Protein AF-A0A4S2MZ90-F1 (afdb_monomer)

Structure (mmCIF, N/CA/C/O backbone):
data_AF-A0A4S2MZ90-F1
#
_entry.id   AF-A0A4S2MZ90-F1
#
loop_
_atom_site.group_PDB
_atom_site.id
_atom_site.type_symbol
_atom_site.label_atom_id
_atom_site.label_alt_id
_atom_site.label_comp_id
_atom_site.label_asym_id
_atom_site.label_entity_id
_atom_site.label_seq_id
_atom_site.pdbx_PDB_ins_code
_atom_site.Cartn_x
_atom_site.Cartn_y
_atom_site.Cartn_z
_atom_site.occupancy
_atom_site.B_iso_or_equiv
_atom_site.auth_seq_id
_atom_site.auth_comp_id
_atom_site.auth_asym_id
_atom_site.auth_atom_id
_atom_site.pdbx_PDB_model_num
ATOM 1 N N . MET A 1 1 ? 41.664 17.200 -33.726 1.00 43.88 1 MET A N 1
ATOM 2 C CA . MET A 1 1 ? 40.542 17.603 -34.593 1.00 43.88 1 MET A CA 1
ATOM 3 C C . MET A 1 1 ? 39.296 17.086 -33.917 1.00 43.88 1 MET A C 1
ATOM 5 O O . MET A 1 1 ? 39.063 15.888 -33.956 1.00 43.88 1 MET A O 1
ATOM 9 N N . THR A 1 2 ? 38.601 17.947 -33.185 1.00 50.47 2 THR A N 1
ATOM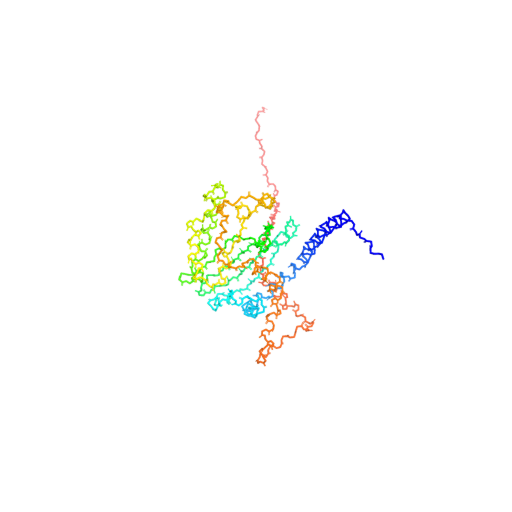 10 C CA . THR A 1 2 ? 37.302 17.614 -32.602 1.00 50.47 2 THR A CA 1
ATOM 11 C C . THR A 1 2 ? 36.323 17.650 -33.767 1.00 50.47 2 THR A C 1
ATOM 13 O O . THR A 1 2 ? 36.103 18.712 -34.340 1.00 50.47 2 THR A O 1
ATOM 16 N N . THR A 1 3 ? 35.865 16.491 -34.229 1.00 66.00 3 THR A N 1
ATOM 17 C CA . THR A 1 3 ? 34.759 16.421 -35.185 1.00 66.00 3 THR A CA 1
ATOM 18 C C . THR A 1 3 ? 33.521 16.912 -34.452 1.00 66.00 3 THR A C 1
ATOM 20 O O . THR A 1 3 ? 33.018 16.214 -33.574 1.00 66.00 3 THR A O 1
ATOM 23 N N . GLU A 1 4 ? 33.103 18.143 -34.738 1.00 78.94 4 GLU A N 1
ATOM 24 C CA . GLU A 1 4 ? 31.827 18.673 -34.267 1.00 78.94 4 GLU A CA 1
ATOM 25 C C . GLU A 1 4 ? 30.714 17.798 -34.850 1.00 78.94 4 GLU A C 1
ATOM 27 O O . GLU A 1 4 ? 30.603 17.659 -36.068 1.00 78.94 4 GLU A O 1
ATOM 32 N N . ILE A 1 5 ? 29.956 17.145 -33.970 1.00 81.31 5 ILE A N 1
ATOM 33 C CA . ILE A 1 5 ? 28.779 16.357 -34.339 1.00 81.31 5 ILE A CA 1
ATOM 34 C C . ILE A 1 5 ? 27.701 17.351 -34.771 1.00 81.31 5 ILE A C 1
ATOM 36 O O . ILE A 1 5 ? 27.463 18.344 -34.078 1.00 81.31 5 ILE A O 1
ATOM 40 N N . SER A 1 6 ? 27.065 17.114 -35.916 1.00 90.00 6 SER A N 1
ATOM 41 C CA . SER A 1 6 ? 26.013 18.008 -36.400 1.00 90.00 6 SER A CA 1
ATOM 42 C C . SER A 1 6 ? 24.755 17.932 -35.515 1.00 90.00 6 SER A C 1
ATOM 44 O O . SER A 1 6 ? 24.476 16.881 -34.931 1.00 90.00 6 SER A O 1
ATOM 46 N N . PRO A 1 7 ? 23.942 19.005 -35.435 1.00 90.56 7 PRO A N 1
ATOM 47 C CA . PRO A 1 7 ? 22.668 18.975 -34.711 1.00 90.56 7 PRO A CA 1
ATOM 48 C C . PRO A 1 7 ? 21.735 17.834 -35.151 1.00 90.56 7 PRO A C 1
ATOM 50 O O . PRO A 1 7 ? 21.056 17.236 -34.322 1.00 90.56 7 PRO A O 1
ATOM 53 N N . GLU A 1 8 ? 21.745 17.479 -36.439 1.00 90.69 8 GLU A N 1
ATOM 54 C CA . GLU A 1 8 ? 20.950 16.370 -36.983 1.00 90.69 8 GLU A CA 1
ATOM 55 C C . GLU A 1 8 ? 21.415 15.000 -36.458 1.00 90.69 8 GLU A C 1
ATOM 57 O O . GLU A 1 8 ? 20.597 14.140 -36.126 1.00 90.69 8 GLU A O 1
ATOM 62 N N . GLU A 1 9 ? 22.729 14.789 -36.338 1.00 90.25 9 GLU A N 1
ATOM 63 C CA . GLU A 1 9 ? 23.300 13.562 -35.768 1.00 90.25 9 GLU A CA 1
ATOM 64 C C . GLU A 1 9 ? 23.034 13.451 -34.259 1.00 90.25 9 GLU A C 1
ATOM 66 O O . GLU A 1 9 ? 22.790 12.350 -33.755 1.00 90.25 9 GLU A O 1
ATOM 71 N N . ILE A 1 10 ? 23.026 14.584 -33.548 1.00 92.75 10 ILE A N 1
ATOM 72 C CA . ILE A 1 10 ? 22.635 14.655 -32.134 1.00 92.75 10 ILE A CA 1
ATOM 73 C C . ILE A 1 10 ? 21.158 14.273 -31.976 1.00 92.75 10 ILE A C 1
ATOM 75 O O . ILE A 1 10 ? 20.850 13.378 -31.192 1.00 92.75 10 ILE A O 1
ATOM 79 N N . GLN A 1 11 ? 20.256 14.867 -32.766 1.00 93.38 11 GLN A N 1
ATOM 80 C CA . GLN A 1 11 ? 18.823 14.551 -32.713 1.00 93.38 11 GLN A CA 1
ATOM 81 C C . GLN A 1 11 ? 18.554 13.071 -33.002 1.00 93.38 11 GLN A C 1
ATOM 83 O O . GLN A 1 11 ? 17.785 12.418 -32.299 1.00 93.38 11 GLN A O 1
ATOM 88 N N . LYS A 1 12 ? 19.221 12.509 -34.015 1.00 94.06 12 LYS A N 1
ATOM 89 C CA . LYS A 1 12 ? 19.104 11.082 -34.330 1.00 94.06 12 LYS A CA 1
ATOM 90 C C . LYS A 1 12 ? 19.550 10.198 -33.163 1.00 94.06 12 LYS A C 1
ATOM 92 O O . LYS A 1 12 ? 18.943 9.156 -32.929 1.00 94.06 12 LYS A O 1
ATOM 97 N N . SER A 1 13 ? 20.601 10.604 -32.452 1.00 94.38 13 SER A N 1
ATOM 98 C CA . SER A 1 13 ? 21.088 9.881 -31.275 1.00 94.38 13 SER A CA 1
ATOM 99 C C . SER A 1 13 ? 20.081 9.946 -30.126 1.00 94.38 13 SER A C 1
ATOM 101 O O . SER A 1 13 ? 19.808 8.915 -29.527 1.00 94.38 13 SER A O 1
ATOM 103 N N . PHE A 1 14 ? 19.471 11.108 -29.868 1.00 94.94 14 PHE A N 1
ATOM 104 C CA . PHE A 1 14 ? 18.412 11.238 -28.861 1.00 94.94 14 PHE A CA 1
ATOM 105 C C . PHE A 1 14 ? 17.193 10.371 -29.169 1.00 94.94 14 PHE A C 1
ATOM 107 O O . PHE A 1 14 ? 16.707 9.689 -28.275 1.00 94.94 14 PHE A O 1
ATOM 114 N N . ASN A 1 15 ? 16.747 10.317 -30.426 1.00 93.69 15 ASN A N 1
ATOM 115 C CA . ASN A 1 15 ? 15.630 9.448 -30.806 1.00 93.69 15 ASN A CA 1
ATOM 116 C C . ASN A 1 15 ? 15.970 7.964 -30.584 1.00 93.69 15 ASN A C 1
ATOM 118 O O . ASN A 1 15 ? 15.156 7.220 -30.053 1.00 93.69 15 ASN A O 1
ATOM 122 N N . ALA A 1 16 ? 17.190 7.543 -30.937 1.00 95.56 16 ALA A N 1
ATOM 123 C CA . ALA A 1 16 ? 17.639 6.171 -30.700 1.00 95.56 16 ALA A CA 1
ATOM 124 C C . ALA A 1 16 ? 17.767 5.837 -29.204 1.00 95.56 16 ALA A C 1
ATOM 126 O O . ALA A 1 16 ? 17.500 4.705 -28.814 1.00 95.56 16 ALA A O 1
ATOM 127 N N . LEU A 1 17 ? 18.172 6.805 -28.374 1.00 96.56 17 LEU A N 1
ATOM 128 C CA . LEU A 1 17 ? 18.172 6.650 -26.919 1.00 96.56 17 LEU A CA 1
ATOM 129 C C . LEU A 1 17 ? 16.742 6.523 -26.386 1.00 96.56 17 LEU A C 1
ATOM 131 O O . LEU A 1 17 ? 16.483 5.602 -25.630 1.00 96.56 17 LEU A O 1
ATOM 135 N N . ALA A 1 18 ? 15.807 7.366 -26.831 1.00 93.62 18 ALA A N 1
ATOM 136 C CA . ALA A 1 18 ? 14.405 7.287 -26.417 1.00 93.62 18 ALA A CA 1
ATOM 137 C C . ALA A 1 18 ? 13.750 5.942 -26.783 1.00 93.62 18 ALA A C 1
ATOM 139 O O . ALA A 1 18 ? 12.974 5.402 -26.001 1.00 93.62 18 ALA A O 1
ATOM 140 N N . ASP A 1 19 ? 14.075 5.379 -27.950 1.00 95.19 19 ASP A N 1
ATOM 141 C CA . ASP A 1 19 ? 13.619 4.035 -28.324 1.00 95.19 19 ASP A CA 1
ATOM 142 C C . ASP A 1 19 ? 14.251 2.950 -27.435 1.00 95.19 19 ASP A C 1
ATOM 144 O O . ASP A 1 19 ? 13.567 2.017 -27.023 1.00 95.19 19 ASP A O 1
ATOM 148 N N . LEU A 1 20 ? 15.539 3.084 -27.097 1.00 97.00 20 LEU A N 1
ATOM 149 C CA . LEU A 1 20 ? 16.234 2.141 -26.220 1.00 97.00 20 LEU A CA 1
ATOM 150 C C . LEU A 1 20 ? 15.712 2.183 -24.772 1.00 97.00 20 LEU A C 1
ATOM 152 O O . LEU A 1 20 ? 15.628 1.134 -24.140 1.00 97.00 20 LEU A O 1
ATOM 156 N N . GLU A 1 21 ? 15.341 3.353 -24.247 1.00 95.31 21 GLU A N 1
ATOM 157 C CA . GLU A 1 21 ? 14.721 3.462 -22.916 1.00 95.31 21 GLU A CA 1
ATOM 158 C C . GLU A 1 21 ? 13.395 2.681 -22.854 1.00 95.31 21 GLU A C 1
ATOM 160 O O . GLU A 1 21 ? 13.170 1.933 -21.906 1.00 95.31 21 GLU A O 1
ATOM 165 N N . LYS A 1 22 ? 12.574 2.713 -23.915 1.00 94.44 22 LYS A N 1
ATOM 166 C CA . LYS A 1 22 ? 11.347 1.890 -23.999 1.00 94.44 22 LYS A CA 1
ATOM 167 C C . LYS A 1 22 ? 11.637 0.387 -23.984 1.00 94.44 22 LYS A C 1
ATOM 169 O O . LYS A 1 22 ? 10.863 -0.396 -23.421 1.00 94.44 22 LYS A O 1
ATOM 174 N N . ASP A 1 23 ? 12.739 -0.036 -24.607 1.00 96.62 23 ASP A N 1
ATOM 175 C CA . ASP A 1 23 ? 13.187 -1.431 -24.556 1.00 96.62 23 ASP A CA 1
ATOM 176 C C . ASP A 1 23 ? 13.612 -1.819 -23.126 1.00 96.62 23 ASP A C 1
ATOM 178 O O . ASP A 1 23 ? 13.286 -2.920 -22.670 1.00 96.62 23 ASP A O 1
ATOM 182 N N . PHE A 1 24 ? 14.294 -0.924 -22.396 1.00 97.00 24 PHE A N 1
ATOM 183 C CA . PHE A 1 24 ? 14.638 -1.134 -20.985 1.00 97.00 24 PHE A CA 1
ATOM 184 C C . PHE A 1 24 ? 13.395 -1.224 -20.096 1.00 97.00 24 PHE A C 1
ATOM 186 O O . PHE A 1 24 ? 13.270 -2.196 -19.351 1.00 97.00 24 PHE A O 1
ATOM 193 N N . GLU A 1 25 ? 12.444 -0.299 -20.224 1.00 93.38 25 GLU A N 1
ATOM 194 C CA . GLU A 1 25 ? 11.172 -0.328 -19.485 1.00 93.38 25 GLU A CA 1
ATOM 195 C C . GLU A 1 25 ? 10.409 -1.638 -19.731 1.00 93.38 25 GLU A C 1
ATOM 197 O O . GLU A 1 25 ? 9.924 -2.286 -18.799 1.00 93.38 25 GLU A O 1
ATOM 202 N N . THR A 1 26 ? 10.355 -2.084 -20.990 1.00 95.06 26 THR A N 1
ATOM 203 C CA . THR A 1 26 ? 9.736 -3.366 -21.351 1.00 95.06 26 THR A CA 1
ATOM 204 C C . THR A 1 26 ? 10.437 -4.531 -20.650 1.00 95.06 26 THR A C 1
ATOM 206 O O . THR A 1 26 ? 9.773 -5.391 -20.064 1.00 95.06 26 THR A O 1
ATOM 209 N N . ALA A 1 27 ? 11.773 -4.557 -20.666 1.00 97.56 27 ALA A N 1
ATOM 210 C CA . ALA A 1 27 ? 12.554 -5.602 -20.012 1.00 97.56 27 ALA A CA 1
ATOM 211 C C . ALA A 1 27 ? 12.364 -5.609 -18.483 1.00 97.56 27 ALA A C 1
ATOM 213 O O . ALA A 1 27 ? 12.249 -6.680 -17.884 1.00 97.56 27 ALA A O 1
ATOM 214 N N . GLU A 1 28 ? 12.286 -4.444 -17.839 1.00 96.00 28 GLU A N 1
ATOM 215 C CA . GLU A 1 28 ? 12.035 -4.327 -16.398 1.00 96.00 28 GLU A CA 1
ATOM 216 C C . GLU A 1 28 ? 10.651 -4.859 -16.008 1.00 96.00 28 GLU A C 1
ATOM 218 O O . GLU A 1 28 ? 10.527 -5.627 -15.045 1.00 96.00 28 GLU A O 1
ATOM 223 N N . LEU A 1 29 ? 9.614 -4.543 -16.793 1.00 95.19 29 LEU A N 1
ATOM 224 C CA . LEU A 1 29 ? 8.270 -5.087 -16.583 1.00 95.19 29 LEU A CA 1
ATOM 225 C C . LEU A 1 29 ? 8.236 -6.612 -16.748 1.00 95.19 29 LEU A C 1
ATOM 227 O O . LEU A 1 29 ? 7.559 -7.299 -15.976 1.00 95.19 29 LEU A O 1
ATOM 231 N N . GLU A 1 30 ? 8.972 -7.164 -17.717 1.00 96.88 30 GLU A N 1
ATOM 232 C CA . GLU A 1 30 ? 9.110 -8.614 -17.884 1.00 96.88 30 GLU A CA 1
ATOM 233 C C . GLU A 1 30 ? 9.824 -9.263 -16.693 1.00 96.88 30 GLU A C 1
ATOM 235 O O . GLU A 1 30 ? 9.351 -10.283 -16.184 1.00 96.88 30 GLU A O 1
ATOM 240 N N . ILE A 1 31 ? 10.906 -8.658 -16.192 1.00 97.69 31 ILE A N 1
ATOM 241 C CA . ILE A 1 31 ? 11.626 -9.134 -15.001 1.00 97.69 31 ILE A CA 1
ATOM 242 C C . ILE A 1 31 ? 10.700 -9.150 -13.783 1.00 97.69 31 ILE A C 1
ATOM 244 O O . ILE A 1 31 ? 10.638 -10.169 -13.087 1.00 97.69 31 ILE A O 1
ATOM 248 N N . LEU A 1 32 ? 9.952 -8.067 -13.546 1.00 96.50 32 LEU A N 1
ATOM 249 C CA . LEU A 1 32 ? 8.980 -7.976 -12.453 1.00 96.50 32 LEU A CA 1
ATOM 250 C C . LEU A 1 32 ? 7.909 -9.068 -12.566 1.00 96.50 32 LEU A C 1
ATOM 252 O O . LEU A 1 32 ? 7.542 -9.708 -11.577 1.00 96.50 32 LEU A O 1
ATOM 256 N N . ARG A 1 33 ? 7.415 -9.315 -13.782 1.00 97.88 33 ARG A N 1
ATOM 257 C CA . ARG A 1 33 ? 6.426 -10.361 -14.062 1.00 97.88 33 ARG A CA 1
ATOM 258 C C . ARG A 1 33 ? 6.956 -11.740 -13.688 1.00 97.88 33 ARG A C 1
ATOM 260 O O . ARG A 1 33 ? 6.298 -12.510 -12.982 1.00 97.88 33 ARG A O 1
ATOM 267 N N . ASP A 1 34 ? 8.156 -12.041 -14.160 1.00 98.06 34 ASP A N 1
ATOM 268 C CA . ASP A 1 34 ? 8.806 -13.330 -13.992 1.00 98.06 34 ASP A CA 1
ATOM 269 C C . ASP A 1 34 ? 9.168 -13.610 -12.533 1.00 98.06 34 ASP A C 1
ATOM 271 O O . ASP A 1 34 ? 8.928 -14.719 -12.040 1.00 98.06 34 ASP A O 1
ATOM 275 N N . SER A 1 35 ? 9.742 -12.621 -11.840 1.00 97.44 35 SER A N 1
ATOM 276 C CA . SER A 1 35 ? 10.099 -12.731 -10.424 1.00 97.44 35 SER A CA 1
ATOM 277 C C . SER A 1 35 ? 8.850 -12.966 -9.577 1.00 97.44 35 SER A C 1
ATOM 279 O O . SER A 1 35 ? 8.798 -13.939 -8.823 1.00 97.44 35 SER A O 1
ATOM 281 N N . THR A 1 36 ? 7.796 -12.178 -9.800 1.00 97.19 36 THR A N 1
ATOM 282 C CA . THR A 1 36 ? 6.521 -12.286 -9.085 1.00 97.19 36 THR A CA 1
ATOM 283 C C . THR A 1 36 ? 5.880 -13.661 -9.265 1.00 97.19 36 THR A C 1
ATOM 285 O O . THR A 1 36 ? 5.464 -14.287 -8.289 1.00 97.19 36 THR A O 1
ATOM 288 N N . ILE A 1 37 ? 5.816 -14.181 -10.498 1.00 97.75 37 ILE A N 1
ATOM 289 C CA . ILE A 1 37 ? 5.229 -15.505 -10.767 1.00 97.75 37 ILE A CA 1
ATOM 290 C C . ILE A 1 37 ? 6.016 -16.612 -10.053 1.00 97.75 37 ILE A C 1
ATOM 292 O O . ILE A 1 37 ? 5.412 -17.541 -9.510 1.00 97.75 37 ILE A O 1
ATOM 296 N N . LYS A 1 38 ? 7.351 -16.525 -10.042 1.00 98.00 38 LYS A N 1
ATOM 297 C CA . LYS A 1 38 ? 8.224 -17.504 -9.375 1.00 98.00 38 LYS A CA 1
ATOM 298 C C . LYS A 1 38 ? 8.118 -17.417 -7.848 1.00 98.00 38 LYS A C 1
ATOM 300 O O . LYS A 1 38 ? 8.147 -18.450 -7.181 1.00 98.00 38 LYS A O 1
ATOM 305 N N . GLN A 1 39 ? 7.968 -16.211 -7.301 1.00 97.62 39 GLN A N 1
ATOM 306 C CA . GLN A 1 39 ? 7.907 -15.964 -5.861 1.00 97.62 39 GLN A CA 1
ATOM 307 C C . GLN A 1 39 ? 6.523 -16.197 -5.248 1.00 97.62 39 GLN A C 1
ATOM 309 O O . GLN A 1 39 ? 6.450 -16.556 -4.077 1.00 97.62 39 GLN A O 1
ATOM 314 N N . ALA A 1 40 ? 5.430 -16.077 -6.007 1.00 96.88 40 ALA A N 1
ATOM 315 C CA . ALA A 1 40 ? 4.068 -16.270 -5.499 1.00 96.88 40 ALA A CA 1
ATOM 316 C C . ALA A 1 40 ? 3.875 -17.548 -4.639 1.00 96.88 40 ALA A C 1
ATOM 318 O O . ALA A 1 40 ? 3.456 -17.421 -3.488 1.00 96.88 40 ALA A O 1
ATOM 319 N N . PRO A 1 41 ? 4.245 -18.770 -5.088 1.00 97.00 41 PRO A N 1
ATOM 320 C CA . PRO A 1 41 ? 4.113 -19.974 -4.255 1.00 97.00 41 PRO A CA 1
ATOM 321 C C . PRO A 1 41 ? 5.084 -20.019 -3.058 1.00 97.00 41 PRO A C 1
ATOM 323 O O . PRO A 1 41 ? 4.910 -20.831 -2.145 1.00 97.00 41 PRO A O 1
ATOM 326 N N . LEU A 1 42 ? 6.143 -19.201 -3.055 1.00 97.56 42 LEU A N 1
ATOM 327 C CA . LEU A 1 42 ? 7.034 -19.036 -1.902 1.00 97.56 42 LEU A CA 1
ATOM 328 C C . LEU A 1 42 ? 6.379 -18.133 -0.859 1.00 97.56 42 LEU A C 1
ATOM 330 O O . LEU A 1 42 ? 6.332 -18.505 0.311 1.00 97.56 42 LEU A O 1
ATOM 334 N N . PHE A 1 43 ? 5.806 -17.007 -1.287 1.00 97.56 43 PHE A N 1
ATOM 335 C CA . PHE A 1 43 ? 5.081 -16.107 -0.399 1.00 97.56 43 PHE A CA 1
ATOM 336 C C . PHE A 1 43 ? 3.829 -16.754 0.189 1.00 97.56 43 PHE A C 1
ATOM 338 O O . PHE A 1 43 ? 3.606 -16.592 1.381 1.00 97.56 43 PHE A O 1
ATOM 345 N N . GLU A 1 44 ? 3.078 -17.563 -0.567 1.00 94.88 44 GLU A N 1
ATOM 346 C CA . GLU A 1 44 ? 1.948 -18.336 -0.021 1.00 94.88 44 GLU A CA 1
ATOM 347 C C . GLU A 1 44 ? 2.381 -19.244 1.142 1.00 94.88 44 GLU A C 1
ATOM 349 O O . GLU A 1 44 ? 1.763 -19.239 2.209 1.00 94.88 44 GLU A O 1
ATOM 354 N N . ARG A 1 45 ? 3.482 -19.990 0.968 1.00 96.12 45 ARG A N 1
ATOM 355 C CA . ARG A 1 45 ? 4.040 -20.846 2.028 1.00 96.12 45 ARG A CA 1
ATOM 356 C C . ARG A 1 45 ? 4.554 -20.030 3.207 1.00 96.12 45 ARG A C 1
ATOM 358 O O . ARG A 1 45 ? 4.246 -20.367 4.347 1.00 96.12 45 ARG A O 1
ATOM 365 N N . ARG A 1 46 ? 5.292 -18.947 2.944 1.00 96.81 46 ARG A N 1
ATOM 366 C CA . ARG A 1 46 ? 5.781 -18.036 3.986 1.00 96.81 46 ARG A CA 1
ATOM 367 C C . ARG A 1 46 ? 4.623 -17.481 4.805 1.00 96.81 46 ARG A C 1
ATOM 369 O O . ARG A 1 46 ? 4.709 -17.475 6.024 1.00 96.81 46 ARG A O 1
ATOM 376 N N . ASN A 1 47 ? 3.534 -17.070 4.158 1.00 95.00 47 ASN A N 1
ATOM 377 C CA . ASN A 1 47 ? 2.409 -16.459 4.851 1.00 95.00 47 ASN A CA 1
ATOM 378 C C . ASN A 1 47 ? 1.695 -17.434 5.789 1.00 95.00 47 ASN A C 1
ATOM 380 O O . ASN A 1 47 ? 1.252 -17.038 6.865 1.00 95.00 47 ASN A O 1
ATOM 384 N N . ALA A 1 48 ? 1.614 -18.714 5.418 1.00 93.31 48 ALA A N 1
ATOM 385 C CA . ALA A 1 48 ? 1.101 -19.753 6.307 1.00 93.31 48 ALA A CA 1
ATOM 386 C C . ALA A 1 48 ? 1.986 -19.941 7.556 1.00 93.31 48 ALA A C 1
ATOM 388 O O . ALA A 1 48 ? 1.455 -20.141 8.647 1.00 93.31 48 ALA A O 1
ATOM 389 N N . ILE A 1 49 ? 3.312 -19.828 7.409 1.00 96.12 49 ILE A N 1
ATOM 390 C CA . ILE A 1 49 ? 4.275 -19.922 8.518 1.00 96.12 49 ILE A CA 1
ATOM 391 C C . ILE A 1 49 ? 4.179 -18.687 9.422 1.00 96.12 49 ILE A C 1
ATOM 393 O O . ILE A 1 49 ? 3.962 -18.824 10.623 1.00 96.12 49 ILE A O 1
ATOM 397 N N . THR A 1 50 ? 4.281 -17.478 8.860 1.00 96.00 50 THR A N 1
ATOM 398 C CA . THR A 1 50 ? 4.284 -16.230 9.643 1.00 96.00 50 THR A CA 1
ATOM 399 C C . THR A 1 50 ? 2.959 -15.993 10.364 1.00 96.00 50 THR A C 1
ATOM 401 O O . THR A 1 50 ? 2.959 -15.517 11.493 1.00 96.00 50 THR A O 1
ATOM 404 N N . SER A 1 51 ? 1.829 -16.417 9.785 1.00 95.19 51 SER A N 1
ATOM 405 C CA . SER A 1 51 ? 0.509 -16.320 10.435 1.00 95.19 51 SER A CA 1
ATOM 406 C C . SER A 1 51 ? 0.349 -17.228 11.664 1.00 95.19 51 SER A C 1
ATOM 408 O O . SER A 1 51 ? -0.626 -17.081 12.406 1.00 95.19 51 SER A O 1
ATOM 410 N N . ALA A 1 52 ? 1.248 -18.197 11.865 1.00 94.38 52 ALA A N 1
ATOM 411 C CA . ALA A 1 52 ? 1.274 -19.051 13.051 1.00 94.38 52 ALA A CA 1
ATOM 412 C C . ALA A 1 52 ? 2.121 -18.463 14.193 1.00 94.38 52 ALA A C 1
ATOM 414 O O . ALA A 1 52 ? 2.028 -18.951 15.319 1.00 94.38 52 ALA A O 1
ATOM 415 N N . ILE A 1 53 ? 2.921 -17.428 13.915 1.00 93.50 53 ILE A N 1
ATOM 416 C CA . ILE A 1 53 ? 3.778 -16.752 14.889 1.00 93.50 53 ILE A CA 1
ATOM 417 C C . ILE A 1 53 ? 2.981 -15.587 15.501 1.00 93.50 53 ILE A C 1
ATOM 419 O O . ILE A 1 53 ? 2.624 -14.643 14.789 1.00 93.50 53 ILE A O 1
ATOM 423 N N . PRO A 1 54 ? 2.659 -15.622 16.809 1.00 92.00 54 PRO A N 1
ATOM 424 C CA . PRO A 1 54 ? 1.936 -14.534 17.457 1.00 92.00 54 PRO A CA 1
ATOM 425 C C . PRO A 1 54 ? 2.684 -13.209 17.325 1.00 92.00 54 PRO A C 1
ATOM 427 O O . PRO A 1 54 ? 3.894 -13.161 17.514 1.00 92.00 54 PRO A O 1
ATOM 430 N N . HIS A 1 55 ? 1.949 -12.135 17.032 1.00 93.31 55 HIS A N 1
ATOM 431 C CA . HIS A 1 55 ? 2.481 -10.771 16.931 1.00 93.31 55 HIS A CA 1
ATOM 432 C C . HIS A 1 55 ? 3.576 -10.557 15.872 1.00 93.31 55 HIS A C 1
ATOM 434 O O . HIS A 1 55 ? 4.172 -9.486 15.854 1.00 93.31 55 HIS A O 1
ATOM 440 N N . PHE A 1 56 ? 3.783 -11.508 14.949 1.00 96.44 56 PHE A N 1
ATOM 441 C CA . PHE A 1 56 ? 4.799 -11.405 13.896 1.00 96.44 56 PHE A CA 1
ATOM 442 C C . PHE A 1 56 ? 4.744 -10.066 13.159 1.00 96.44 56 PHE A C 1
ATOM 444 O O . PHE A 1 56 ? 5.722 -9.331 13.135 1.00 96.44 56 PHE A O 1
ATOM 451 N N . TRP A 1 57 ? 3.581 -9.715 12.605 1.00 96.81 57 TRP A N 1
ATOM 452 C CA . TRP A 1 57 ? 3.451 -8.476 11.843 1.00 96.81 57 TRP A CA 1
ATOM 453 C C . TRP A 1 57 ? 3.561 -7.230 12.714 1.00 96.81 57 TRP A C 1
ATOM 455 O O . TRP A 1 57 ? 4.122 -6.250 12.252 1.00 96.81 57 TRP A O 1
ATOM 465 N N . ALA A 1 58 ? 3.088 -7.263 13.961 1.00 94.19 58 ALA A N 1
ATOM 466 C CA . ALA A 1 58 ? 3.233 -6.126 14.867 1.00 94.19 58 ALA A CA 1
ATOM 467 C C . ALA A 1 58 ? 4.713 -5.797 15.103 1.00 94.19 58 ALA A C 1
ATOM 469 O O . ALA A 1 58 ? 5.115 -4.662 14.892 1.00 94.19 58 ALA A O 1
ATOM 470 N N . GLN A 1 59 ? 5.526 -6.817 15.393 1.00 93.38 59 GLN A N 1
ATOM 471 C CA . GLN A 1 59 ? 6.972 -6.657 15.546 1.00 93.38 59 GLN A CA 1
ATOM 472 C C . GLN A 1 59 ? 7.640 -6.155 14.259 1.00 93.38 59 GLN A C 1
ATOM 474 O O . GLN A 1 59 ? 8.514 -5.300 14.308 1.00 93.38 59 GLN A O 1
ATOM 479 N N . VAL A 1 60 ? 7.217 -6.674 13.101 1.00 94.88 60 VAL A N 1
ATOM 480 C CA . VAL A 1 60 ? 7.731 -6.232 11.796 1.00 94.88 60 VAL A CA 1
ATOM 481 C C . VAL A 1 60 ? 7.415 -4.762 11.536 1.00 94.88 60 VAL A C 1
ATOM 483 O O . VAL A 1 60 ? 8.279 -4.051 11.040 1.00 94.88 60 VAL A O 1
ATOM 486 N N . PHE A 1 61 ? 6.200 -4.309 11.849 1.00 93.62 61 PHE A N 1
ATOM 487 C CA . PHE A 1 61 ? 5.808 -2.908 11.691 1.00 93.62 61 PHE A CA 1
ATOM 488 C C . PHE A 1 61 ? 6.552 -1.985 12.661 1.00 93.62 61 PHE A C 1
ATOM 490 O O . PHE A 1 61 ? 6.945 -0.901 12.241 1.00 93.62 61 PHE A O 1
ATOM 497 N N . ASP A 1 62 ? 6.771 -2.414 13.906 1.00 90.12 62 ASP A N 1
ATOM 498 C CA . ASP A 1 62 ? 7.523 -1.634 14.894 1.00 90.12 62 ASP A CA 1
ATOM 499 C C . ASP A 1 62 ? 8.990 -1.462 14.458 1.00 90.12 62 ASP A C 1
ATOM 501 O O . ASP A 1 62 ? 9.473 -0.337 14.375 1.00 90.12 62 ASP A O 1
ATOM 505 N N . GLU A 1 63 ? 9.668 -2.555 14.085 1.00 90.38 63 GLU A N 1
ATOM 506 C CA . GLU A 1 63 ? 11.073 -2.522 13.654 1.00 90.38 63 GLU A CA 1
ATOM 507 C C . GLU A 1 63 ? 11.243 -1.765 12.331 1.00 90.38 63 GLU A C 1
ATOM 509 O O . GLU A 1 63 ? 12.036 -0.835 12.208 1.00 90.38 63 GLU A O 1
ATOM 514 N N . ALA A 1 64 ? 10.467 -2.130 11.308 1.00 88.38 64 ALA A N 1
ATOM 515 C CA . ALA A 1 64 ? 10.572 -1.490 10.003 1.00 88.38 64 ALA A CA 1
ATOM 516 C C . ALA A 1 64 ? 10.109 -0.030 10.018 1.00 88.38 64 ALA A C 1
ATOM 518 O O . ALA A 1 64 ? 10.485 0.720 9.118 1.00 88.38 64 ALA A O 1
ATOM 519 N N . GLY A 1 65 ? 9.317 0.363 11.023 1.00 83.12 65 GLY A N 1
ATOM 520 C CA . GLY A 1 65 ? 8.901 1.735 11.280 1.00 83.12 65 GLY A CA 1
ATOM 521 C C . GLY A 1 65 ? 10.071 2.701 11.182 1.00 83.12 65 GLY A C 1
ATOM 522 O O . GLY A 1 65 ? 10.012 3.631 10.385 1.00 83.12 65 GLY A O 1
ATOM 523 N N . GLU A 1 66 ? 11.149 2.414 11.914 1.00 79.88 66 GLU A N 1
ATOM 524 C CA . GLU A 1 66 ? 12.351 3.252 11.985 1.00 79.88 66 GLU A CA 1
ATOM 525 C C . GLU A 1 66 ? 13.184 3.222 10.694 1.00 79.88 66 GLU A C 1
ATOM 527 O O . GLU A 1 66 ? 13.732 4.244 10.277 1.00 79.88 66 GLU A O 1
ATOM 532 N N . HIS A 1 67 ? 13.273 2.061 10.035 1.00 81.69 67 HIS A N 1
ATOM 533 C CA . HIS A 1 67 ? 14.134 1.878 8.857 1.00 81.69 67 HIS A CA 1
ATOM 534 C C . HIS A 1 67 ? 13.502 2.362 7.550 1.00 81.69 67 HIS A C 1
ATOM 536 O O . HIS A 1 67 ? 14.222 2.761 6.636 1.00 81.69 67 HIS A O 1
ATOM 542 N N . LEU A 1 68 ? 12.173 2.309 7.440 1.00 86.06 68 LEU A N 1
ATOM 543 C CA . LEU A 1 68 ? 11.435 2.579 6.201 1.00 86.06 68 LEU A CA 1
ATOM 544 C C . LEU A 1 68 ? 10.740 3.942 6.186 1.00 86.06 68 LEU A C 1
ATOM 546 O O . LEU A 1 68 ? 9.899 4.187 5.327 1.00 86.06 68 LEU A O 1
ATOM 550 N N . SER A 1 69 ? 11.071 4.835 7.125 1.00 80.38 69 SER A N 1
ATOM 551 C CA . SER A 1 69 ? 10.410 6.143 7.245 1.00 80.38 69 SER A CA 1
ATOM 552 C C . SER A 1 69 ? 8.886 6.039 7.452 1.00 80.38 69 SER A C 1
ATOM 554 O O . SER A 1 69 ? 8.139 6.969 7.157 1.00 80.38 69 SER A O 1
ATOM 556 N N . LEU A 1 70 ? 8.412 4.901 7.979 1.00 82.69 70 LEU A N 1
ATOM 557 C CA . LEU A 1 70 ? 7.003 4.667 8.307 1.00 82.69 70 LEU A CA 1
ATOM 558 C C . LEU A 1 70 ? 6.652 5.195 9.707 1.00 82.69 70 LEU A C 1
ATOM 560 O O . LEU A 1 70 ? 5.471 5.253 10.050 1.00 82.69 70 LEU A O 1
ATOM 564 N N . GLN A 1 71 ? 7.640 5.615 10.509 1.00 78.38 71 GLN A N 1
ATOM 565 C CA . GLN A 1 71 ? 7.412 6.131 11.864 1.00 78.38 71 GLN A CA 1
ATOM 566 C C . GLN A 1 71 ? 6.543 7.396 11.908 1.00 78.38 71 GLN A C 1
ATOM 568 O O . GLN A 1 71 ? 5.871 7.638 12.906 1.00 78.38 71 GLN A O 1
ATOM 573 N N . ASP A 1 72 ? 6.530 8.185 10.829 1.00 83.56 72 ASP A N 1
ATOM 574 C CA . ASP A 1 72 ? 5.686 9.383 10.726 1.00 83.56 72 ASP A CA 1
ATOM 575 C C . ASP A 1 72 ? 4.241 9.043 10.313 1.00 83.56 72 ASP A C 1
ATOM 577 O O . ASP A 1 72 ? 3.365 9.902 10.348 1.00 83.56 72 ASP A O 1
ATOM 581 N N . GLN A 1 73 ? 3.991 7.787 9.926 1.00 87.19 73 GLN A N 1
ATOM 582 C CA . GLN A 1 73 ? 2.717 7.296 9.397 1.00 87.19 73 GLN A CA 1
ATOM 583 C C . GLN A 1 73 ? 1.994 6.335 10.352 1.00 87.19 73 GLN A C 1
ATOM 585 O O . GLN A 1 73 ? 0.777 6.162 10.257 1.00 87.19 73 GLN A O 1
ATOM 590 N N . ILE A 1 74 ? 2.733 5.688 11.259 1.00 89.75 74 ILE A N 1
ATOM 591 C CA . ILE A 1 74 ? 2.212 4.738 12.247 1.00 89.75 74 ILE A CA 1
ATOM 592 C C . ILE A 1 74 ? 2.347 5.354 13.633 1.00 89.75 74 ILE A C 1
ATOM 594 O O . ILE A 1 74 ? 3.451 5.550 14.137 1.00 89.75 74 ILE A O 1
ATOM 598 N N . HIS A 1 75 ? 1.215 5.627 14.279 1.00 88.81 75 HIS A N 1
ATOM 599 C CA . HIS A 1 75 ? 1.202 6.273 15.585 1.00 88.81 75 HIS A CA 1
ATOM 600 C C . HIS A 1 75 ? 0.954 5.273 16.726 1.00 88.81 75 HIS A C 1
ATOM 602 O O . HIS A 1 75 ? 0.329 4.232 16.523 1.00 88.81 75 HIS A O 1
ATOM 608 N N . PRO A 1 76 ? 1.349 5.596 17.975 1.00 90.38 76 PRO A N 1
ATOM 609 C CA . PRO A 1 76 ? 1.143 4.706 19.125 1.00 90.38 76 PRO A CA 1
ATOM 610 C C . PRO A 1 76 ? -0.320 4.298 19.378 1.00 90.38 76 PRO A C 1
ATOM 612 O O . PRO A 1 76 ? -0.590 3.271 20.001 1.00 90.38 76 PRO A O 1
ATOM 615 N N . GLU A 1 77 ? -1.285 5.100 18.916 1.00 91.75 77 GLU A N 1
ATOM 616 C CA . GLU A 1 77 ? -2.715 4.779 19.014 1.00 91.75 77 GLU A CA 1
ATOM 617 C C . GLU A 1 77 ? -3.137 3.635 18.076 1.00 91.75 77 GLU A C 1
ATOM 619 O O . GLU A 1 77 ? -4.131 2.956 18.350 1.00 91.75 77 GLU A O 1
ATOM 624 N N . ASP A 1 78 ? -2.361 3.364 17.021 1.00 94.31 78 ASP A N 1
ATOM 625 C CA . ASP A 1 78 ? -2.596 2.271 16.078 1.00 94.31 78 ASP A CA 1
ATOM 626 C C . ASP A 1 78 ? -2.161 0.914 16.648 1.00 94.31 78 ASP A C 1
ATOM 628 O O . ASP A 1 78 ? -2.756 -0.121 16.321 1.00 94.31 78 ASP A O 1
ATOM 632 N N . SER A 1 79 ? -1.164 0.896 17.544 1.00 93.19 79 SER A N 1
ATOM 633 C CA . SER A 1 79 ? -0.523 -0.327 18.049 1.00 93.19 79 SER A CA 1
ATOM 634 C C . SER A 1 79 ? -1.506 -1.368 18.603 1.00 93.19 79 SER A C 1
ATOM 636 O O . SER A 1 79 ? -1.379 -2.543 18.252 1.00 93.19 79 SER A O 1
ATOM 638 N N . PRO A 1 80 ? -2.542 -1.026 19.403 1.00 93.75 80 PRO A N 1
ATOM 639 C CA . PRO A 1 80 ? -3.497 -2.023 19.887 1.00 93.75 80 PRO A CA 1
ATOM 640 C C . PRO A 1 80 ? -4.248 -2.740 18.759 1.00 93.75 80 PRO A C 1
ATOM 642 O O . PRO A 1 80 ? -4.559 -3.927 18.880 1.00 93.75 80 PRO A O 1
ATOM 645 N N . ALA A 1 81 ? -4.533 -2.043 17.661 1.00 95.56 81 ALA A N 1
ATOM 646 C CA . ALA A 1 81 ? -5.187 -2.614 16.497 1.00 95.56 81 ALA A CA 1
ATOM 647 C C . ALA A 1 81 ? -4.205 -3.383 15.596 1.00 95.56 81 ALA A C 1
ATOM 649 O O . ALA A 1 81 ? -4.509 -4.511 15.203 1.00 95.56 81 ALA A O 1
ATOM 650 N N . ILE A 1 82 ? -3.015 -2.828 15.339 1.00 95.81 82 ILE A N 1
ATOM 651 C CA . ILE A 1 82 ? -1.937 -3.487 14.579 1.00 95.81 82 ILE A CA 1
ATOM 652 C C . ILE A 1 82 ? -1.476 -4.774 15.277 1.00 95.81 82 ILE A C 1
ATOM 654 O O . ILE A 1 82 ? -1.243 -5.780 14.612 1.00 95.81 82 ILE A O 1
ATOM 658 N N . SER A 1 83 ? -1.475 -4.819 16.615 1.00 95.81 83 SER A N 1
ATOM 659 C CA . SER A 1 83 ? -1.139 -6.022 17.397 1.00 95.81 83 SER A CA 1
ATOM 660 C C . SER A 1 83 ? -2.026 -7.239 17.095 1.00 95.81 83 SER A C 1
ATOM 662 O O . SER A 1 83 ? -1.659 -8.369 17.432 1.00 95.81 83 SER A O 1
ATOM 664 N N . LYS A 1 84 ? -3.199 -7.011 16.482 1.00 97.56 84 LYS A N 1
ATOM 665 C CA . LYS A 1 84 ? -4.154 -8.037 16.043 1.00 97.56 84 LYS A CA 1
ATOM 666 C C . LYS A 1 84 ? -4.072 -8.349 14.549 1.00 97.56 84 LYS A C 1
ATOM 668 O O . LYS A 1 84 ? -4.906 -9.106 14.051 1.00 97.56 84 LYS A O 1
ATOM 673 N N . LEU A 1 85 ? -3.088 -7.810 13.829 1.00 97.94 85 LEU A N 1
ATOM 674 C CA . LEU A 1 85 ? -2.806 -8.181 12.448 1.00 97.94 85 LEU A CA 1
ATOM 675 C C . LEU A 1 85 ? -2.201 -9.588 12.406 1.00 97.94 85 LEU A C 1
ATOM 677 O O . LEU A 1 85 ? -1.033 -9.805 12.724 1.00 97.94 85 LEU A O 1
ATOM 681 N N . LYS A 1 86 ? -3.018 -10.557 12.002 1.00 97.50 86 LYS A N 1
ATOM 682 C CA . LYS A 1 86 ? -2.622 -11.962 11.890 1.00 97.50 86 LYS A CA 1
ATOM 683 C C . LYS A 1 86 ? -1.804 -12.228 10.637 1.00 97.50 86 LYS A C 1
ATOM 685 O O . LYS A 1 86 ? -0.874 -13.025 10.655 1.00 97.50 86 LYS A O 1
ATOM 690 N N . SER A 1 87 ? -2.197 -11.609 9.530 1.00 98.00 87 SER A N 1
ATOM 691 C CA . SER A 1 87 ? -1.598 -11.856 8.225 1.00 98.00 87 SER A CA 1
ATOM 692 C C . SER A 1 87 ? -1.675 -10.607 7.363 1.00 98.00 87 SER A C 1
ATOM 694 O O . SER A 1 87 ? -2.737 -9.992 7.266 1.00 98.00 87 SER A O 1
ATOM 696 N N . LEU A 1 88 ? -0.563 -10.275 6.718 1.00 98.31 88 LEU A N 1
ATOM 697 C CA . LEU A 1 88 ? -0.492 -9.375 5.578 1.00 98.31 88 LEU A CA 1
ATOM 698 C C . LEU A 1 88 ? -0.077 -10.213 4.371 1.00 98.31 88 LEU A C 1
ATOM 700 O O . LEU A 1 88 ? 0.876 -10.978 4.451 1.00 98.31 88 LEU A O 1
ATOM 704 N N . ASN A 1 89 ? -0.795 -10.098 3.260 1.00 98.31 89 ASN A N 1
ATOM 705 C CA . ASN A 1 89 ? -0.398 -10.669 1.979 1.00 98.31 89 ASN A CA 1
ATOM 706 C C . ASN A 1 89 ? -0.346 -9.570 0.924 1.00 98.31 89 ASN A C 1
ATOM 708 O O . ASN A 1 89 ? -1.299 -8.799 0.827 1.00 98.31 89 ASN A O 1
ATOM 712 N N . VAL A 1 90 ? 0.704 -9.549 0.108 1.00 98.38 90 VAL A N 1
ATOM 713 C CA . VAL A 1 90 ? 0.807 -8.648 -1.043 1.00 98.38 90 VAL A CA 1
ATOM 714 C C . VAL A 1 90 ? 0.903 -9.482 -2.308 1.00 98.38 90 VAL A C 1
ATOM 716 O O . VAL A 1 90 ? 1.695 -10.421 -2.397 1.00 98.38 90 VAL A O 1
ATOM 719 N N . THR A 1 91 ? 0.059 -9.167 -3.284 1.00 98.12 91 THR A N 1
ATOM 720 C CA . THR A 1 91 ? 0.046 -9.834 -4.587 1.00 98.12 91 THR A CA 1
ATOM 721 C C . THR A 1 91 ? -0.041 -8.817 -5.709 1.00 98.12 91 THR A C 1
ATOM 723 O O . THR A 1 91 ? -0.441 -7.677 -5.493 1.00 98.12 91 THR A O 1
ATOM 726 N N . ARG A 1 92 ? 0.307 -9.249 -6.921 1.00 98.00 92 ARG A N 1
ATOM 727 C CA . ARG A 1 92 ? 0.145 -8.463 -8.145 1.00 98.00 92 ARG A CA 1
ATOM 728 C C . ARG A 1 92 ? -0.940 -9.123 -8.995 1.00 98.00 92 ARG A C 1
ATOM 730 O O . ARG A 1 92 ? -0.640 -10.062 -9.741 1.00 98.00 92 ARG A O 1
ATOM 737 N N . PRO A 1 93 ? -2.222 -8.739 -8.833 1.00 96.19 93 PRO A N 1
ATOM 738 C CA . PRO A 1 93 ? -3.354 -9.517 -9.345 1.00 96.19 93 PRO A CA 1
ATOM 739 C C . PRO A 1 93 ? -3.347 -9.639 -10.875 1.00 96.19 93 PRO A C 1
ATOM 741 O O . PRO A 1 93 ? -3.760 -10.665 -11.419 1.00 96.19 93 PRO A O 1
ATOM 744 N N . ASN A 1 94 ? -2.814 -8.629 -11.565 1.00 95.94 94 ASN A N 1
ATOM 745 C CA . ASN A 1 94 ? -2.772 -8.557 -13.022 1.00 95.94 94 ASN A CA 1
ATOM 746 C C . ASN A 1 94 ? -1.439 -9.012 -13.633 1.00 95.94 94 ASN A C 1
ATOM 748 O O . ASN A 1 94 ? -1.273 -8.956 -14.851 1.00 95.94 94 ASN A O 1
ATOM 752 N N . VAL A 1 95 ? -0.537 -9.610 -12.844 1.00 96.12 95 VAL A N 1
ATOM 753 C CA . VAL A 1 95 ? 0.792 -10.048 -13.304 1.00 96.12 95 VAL A CA 1
ATOM 754 C C . VAL A 1 95 ? 0.773 -11.001 -14.505 1.00 96.12 95 VAL A C 1
ATOM 756 O O . VAL A 1 95 ? 1.766 -11.117 -15.199 1.00 96.12 95 VAL A O 1
ATOM 759 N N . LYS A 1 96 ? -0.319 -11.721 -14.798 1.00 93.56 96 LYS A N 1
ATOM 760 C CA . LYS A 1 96 ? -0.363 -12.657 -15.945 1.00 93.56 96 LYS A CA 1
ATOM 761 C C . LYS A 1 96 ? -0.934 -12.067 -17.224 1.00 93.56 96 LYS A C 1
ATOM 763 O O . LYS A 1 96 ? -0.548 -12.522 -18.301 1.00 93.56 96 LYS A O 1
ATOM 768 N N . SER A 1 97 ? -1.818 -11.078 -17.137 1.00 90.56 97 SER A N 1
ATOM 769 C CA . SER A 1 97 ? -2.589 -10.592 -18.294 1.00 90.56 97 SER A CA 1
ATOM 770 C C . SER A 1 97 ? -2.830 -9.082 -18.333 1.00 90.56 97 SER A C 1
ATOM 772 O O . SER A 1 97 ? -3.454 -8.620 -19.278 1.00 90.56 97 SER A O 1
ATOM 774 N N . GLY A 1 98 ? -2.341 -8.327 -17.352 1.00 93.88 98 GLY A N 1
ATOM 775 C CA . GLY A 1 98 ? -2.383 -6.865 -17.318 1.00 93.88 98 GLY A CA 1
ATOM 776 C C . GLY A 1 98 ? -1.056 -6.289 -16.824 1.00 93.88 98 GLY A C 1
ATOM 777 O O . GLY A 1 98 ? -0.001 -6.909 -17.040 1.00 93.88 98 GLY A O 1
ATOM 778 N N . ASP A 1 99 ? -1.128 -5.121 -16.183 1.00 94.88 99 ASP A N 1
ATOM 779 C CA . ASP A 1 99 ? 0.039 -4.413 -15.661 1.00 94.88 99 ASP A CA 1
ATOM 780 C C . ASP A 1 99 ? 0.593 -5.140 -14.420 1.00 94.88 99 ASP A C 1
ATOM 782 O O . ASP A 1 99 ? -0.148 -5.391 -13.462 1.00 94.88 99 ASP A O 1
ATOM 786 N N . PRO A 1 100 ? 1.874 -5.557 -14.420 1.00 95.88 100 PRO A N 1
ATOM 787 C CA . PRO A 1 100 ? 2.465 -6.219 -13.266 1.00 95.88 100 PRO A CA 1
ATOM 788 C C . PRO A 1 100 ? 2.671 -5.266 -12.083 1.00 95.88 100 PRO A C 1
ATOM 790 O O . PRO A 1 100 ? 2.904 -5.764 -10.985 1.00 95.88 100 PRO A O 1
ATOM 793 N N . ARG A 1 101 ? 2.578 -3.941 -12.269 1.00 96.06 101 ARG A N 1
ATOM 794 C CA . ARG A 1 101 ? 2.746 -2.934 -11.212 1.00 96.06 101 ARG A CA 1
ATOM 795 C C . ARG A 1 101 ? 1.526 -2.796 -10.307 1.00 96.06 101 ARG A C 1
ATOM 797 O O . ARG A 1 101 ? 1.697 -2.328 -9.187 1.00 96.06 101 ARG A O 1
ATOM 804 N N . ASP A 1 102 ? 0.361 -3.288 -10.728 1.00 97.94 102 ASP A N 1
ATOM 805 C CA . ASP A 1 102 ? -0.833 -3.357 -9.883 1.00 97.94 102 ASP A CA 1
ATOM 806 C C . ASP A 1 102 ? -0.560 -4.164 -8.611 1.00 97.94 102 ASP A C 1
ATOM 808 O O . ASP A 1 102 ? 0.013 -5.256 -8.665 1.00 97.94 102 ASP A O 1
ATOM 812 N N . LEU A 1 103 ? -1.026 -3.657 -7.473 1.00 98.50 103 LEU A N 1
ATOM 813 C CA . LEU A 1 103 ? -0.839 -4.256 -6.155 1.00 98.50 103 LEU A CA 1
ATOM 814 C C . LEU A 1 103 ? -2.187 -4.571 -5.509 1.00 98.50 103 LEU A C 1
ATOM 816 O O . LEU A 1 103 ? -3.161 -3.832 -5.629 1.00 98.50 103 LEU A O 1
ATOM 820 N N . GLU A 1 104 ? -2.237 -5.665 -4.761 1.00 98.69 104 GLU A N 1
ATOM 821 C CA . GLU A 1 104 ? -3.349 -6.010 -3.884 1.00 98.69 104 GLU A CA 1
ATOM 822 C C . GLU A 1 104 ? -2.803 -6.435 -2.524 1.00 98.69 104 GLU A C 1
ATOM 824 O O . GLU A 1 104 ? -2.085 -7.432 -2.408 1.00 98.69 104 GLU A O 1
ATOM 829 N N . PHE A 1 105 ? -3.189 -5.684 -1.498 1.00 98.81 105 PHE A N 1
ATOM 830 C CA . PHE A 1 105 ? -2.872 -5.943 -0.105 1.00 98.81 105 PHE A CA 1
ATOM 831 C C . PHE A 1 105 ? -4.072 -6.589 0.569 1.00 98.81 105 PHE A C 1
ATOM 833 O O . PHE A 1 105 ? -5.184 -6.071 0.497 1.00 98.81 105 PHE A O 1
ATOM 840 N N . THR A 1 106 ? -3.849 -7.700 1.261 1.00 98.81 106 THR A N 1
ATOM 841 C CA . THR A 1 106 ? -4.855 -8.360 2.095 1.00 98.81 106 THR A CA 1
ATOM 842 C C . THR A 1 106 ? -4.376 -8.379 3.536 1.00 98.81 106 THR A C 1
ATOM 844 O O . THR A 1 106 ? -3.448 -9.114 3.870 1.00 98.81 106 THR A O 1
ATOM 847 N N . PHE A 1 107 ? -5.034 -7.601 4.390 1.00 98.69 107 PHE A N 1
ATOM 848 C CA . PHE A 1 107 ? -4.805 -7.576 5.830 1.00 98.69 107 PHE A CA 1
ATOM 849 C C . PHE A 1 107 ? -5.884 -8.397 6.527 1.00 98.69 107 PHE A C 1
ATOM 851 O O . PHE A 1 107 ? -7.076 -8.163 6.329 1.00 98.69 107 PHE A O 1
ATOM 858 N N . VAL A 1 108 ? -5.484 -9.349 7.364 1.00 98.50 108 VAL A N 1
ATOM 859 C CA . VAL A 1 108 ? -6.395 -10.155 8.182 1.00 98.50 108 VAL A CA 1
ATOM 860 C C . VAL A 1 108 ? -6.210 -9.768 9.640 1.00 98.50 108 VAL A C 1
ATOM 862 O O . VAL A 1 108 ? -5.214 -10.136 10.261 1.00 98.50 108 VAL A O 1
ATOM 865 N N . PHE A 1 109 ? -7.188 -9.052 10.187 1.00 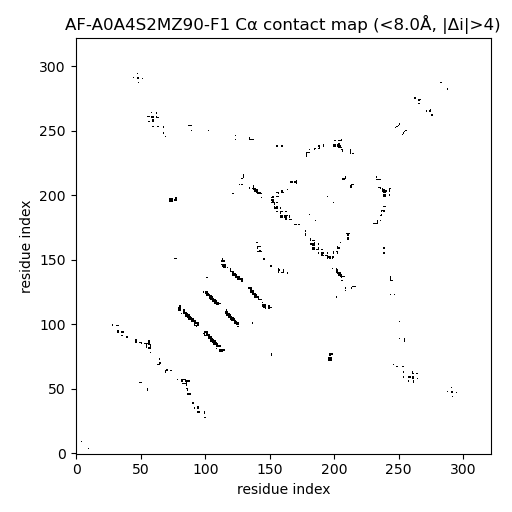98.31 109 PHE A N 1
ATOM 866 C CA . PHE A 1 109 ? -7.223 -8.662 11.589 1.00 98.31 109 PHE A CA 1
ATOM 867 C C . PHE A 1 109 ? -8.089 -9.626 12.399 1.00 98.31 109 PHE A C 1
ATOM 869 O O . PHE A 1 109 ? -9.213 -9.966 12.018 1.00 98.31 109 PHE A O 1
ATOM 876 N N . GLU A 1 110 ? -7.571 -10.041 13.549 1.00 97.88 110 GLU A N 1
ATOM 877 C CA . GLU A 1 110 ? -8.364 -10.665 14.603 1.00 97.88 110 GLU A CA 1
ATOM 878 C C . GLU A 1 110 ? -9.123 -9.601 15.409 1.00 97.88 110 GLU A C 1
ATOM 880 O O . GLU A 1 110 ? -8.933 -8.397 15.239 1.00 97.88 110 GLU A O 1
ATOM 885 N N . GLU A 1 111 ? -10.026 -10.040 16.284 1.00 97.56 111 GLU A N 1
ATOM 886 C CA . GLU A 1 111 ? -10.787 -9.113 17.117 1.00 97.56 111 GLU A CA 1
ATOM 887 C C . GLU A 1 111 ? -9.878 -8.352 18.101 1.00 97.56 111 GLU A C 1
ATOM 889 O O . GLU A 1 111 ? -9.027 -8.935 18.781 1.00 97.56 111 GLU A O 1
ATOM 894 N N . SER A 1 112 ? -10.103 -7.040 18.204 1.00 95.31 112 SER A N 1
ATOM 895 C CA . SER A 1 112 ? -9.438 -6.127 19.136 1.00 95.31 112 SER A CA 1
ATOM 896 C C . SER A 1 112 ? -10.462 -5.289 19.909 1.00 95.31 112 SER A C 1
ATOM 898 O O . SER A 1 112 ? -11.666 -5.339 19.642 1.00 95.31 112 SER A O 1
ATOM 900 N N . ASP A 1 113 ? -10.008 -4.469 20.854 1.00 95.94 113 ASP A N 1
ATOM 901 C CA . ASP A 1 113 ? -10.876 -3.494 21.532 1.00 95.94 113 ASP A CA 1
ATOM 902 C C . ASP A 1 113 ? -11.364 -2.375 20.597 1.00 95.94 113 ASP A C 1
ATOM 904 O O . ASP A 1 113 ? -12.370 -1.723 20.887 1.00 95.94 113 ASP A O 1
ATOM 908 N N . TYR A 1 114 ? -10.688 -2.181 19.461 1.00 95.88 114 TYR A N 1
ATOM 909 C CA . TYR A 1 114 ? -10.987 -1.143 18.477 1.00 95.88 114 TYR A CA 1
ATOM 910 C C . TYR A 1 114 ? -11.819 -1.656 17.307 1.00 95.88 114 TYR A C 1
ATOM 912 O O . TYR A 1 114 ? -12.688 -0.943 16.817 1.00 95.88 114 TYR A O 1
ATOM 920 N N . MET A 1 115 ? -11.597 -2.896 16.872 1.00 97.12 115 MET A N 1
ATOM 921 C CA . MET A 1 115 ? -12.176 -3.443 15.647 1.00 97.12 115 MET A CA 1
ATOM 922 C C . MET A 1 115 ? -12.704 -4.870 15.854 1.00 97.12 115 MET A C 1
ATOM 924 O O . MET A 1 115 ? -12.115 -5.644 16.613 1.00 97.12 115 MET A O 1
ATOM 928 N N . PRO A 1 116 ? -13.812 -5.265 15.197 1.00 97.88 116 PRO A N 1
ATOM 929 C CA . PRO A 1 116 ? -14.138 -6.677 15.043 1.00 97.88 116 PRO A CA 1
ATOM 930 C C . PRO A 1 116 ? -13.092 -7.367 14.152 1.00 97.88 116 PRO A C 1
ATOM 932 O O . PRO A 1 116 ? -12.387 -6.709 13.387 1.00 97.88 116 PRO A O 1
ATOM 935 N N . ALA A 1 117 ? -13.034 -8.701 14.206 1.00 98.31 117 ALA A N 1
ATOM 936 C CA . ALA A 1 117 ? -12.246 -9.463 13.242 1.00 98.31 117 ALA A CA 1
ATOM 937 C C . ALA A 1 117 ? -12.724 -9.151 11.814 1.00 98.31 117 ALA A C 1
ATOM 939 O O . ALA A 1 117 ? -13.924 -9.222 11.525 1.00 98.31 117 ALA A O 1
ATOM 940 N N . GLN A 1 118 ? -11.796 -8.797 10.929 1.00 98.38 118 GLN A N 1
ATOM 941 C CA . GLN A 1 118 ? -12.113 -8.406 9.559 1.00 98.38 118 GLN A CA 1
ATOM 942 C C . GLN A 1 118 ? -10.938 -8.635 8.614 1.00 98.38 118 GLN A C 1
ATOM 944 O O . GLN A 1 118 ? -9.782 -8.715 9.024 1.00 98.38 118 GLN A O 1
ATOM 949 N N . THR A 1 119 ? -11.256 -8.722 7.326 1.00 98.62 119 THR A N 1
ATOM 950 C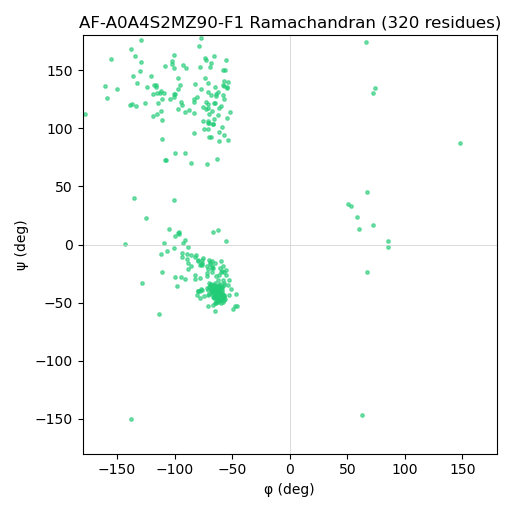 CA . THR A 1 119 ? -10.268 -8.760 6.250 1.00 98.62 119 THR A CA 1
ATOM 951 C C . THR A 1 119 ? -10.418 -7.501 5.417 1.00 98.62 119 THR A C 1
ATOM 953 O O . THR A 1 119 ? -11.500 -7.252 4.884 1.00 98.62 119 THR A O 1
ATOM 956 N N . LEU A 1 120 ? -9.344 -6.725 5.312 1.00 98.75 120 LEU A N 1
ATOM 957 C CA . LEU A 1 120 ? -9.280 -5.529 4.482 1.00 98.75 120 LEU A CA 1
ATOM 958 C C . LEU A 1 120 ? -8.480 -5.858 3.227 1.00 98.75 120 LEU A C 1
ATOM 960 O O . LEU A 1 120 ? -7.350 -6.338 3.320 1.00 98.75 120 LEU A O 1
ATOM 964 N N . VAL A 1 121 ? -9.079 -5.617 2.063 1.00 98.75 121 VAL A N 1
ATOM 965 C CA . VAL A 1 121 ? -8.423 -5.789 0.765 1.00 98.75 121 VAL A CA 1
ATOM 966 C C . VAL A 1 121 ? -8.312 -4.421 0.117 1.00 98.75 121 VAL A C 1
ATOM 968 O O . VAL A 1 121 ? -9.335 -3.846 -0.247 1.00 98.75 121 VAL A O 1
ATOM 971 N N . LYS A 1 122 ? -7.089 -3.908 -0.019 1.00 98.75 122 LYS A N 1
ATOM 972 C CA . LYS A 1 122 ? -6.812 -2.634 -0.690 1.00 98.75 122 LYS A CA 1
ATOM 973 C C . LYS A 1 122 ? -6.056 -2.893 -1.983 1.00 98.75 122 LYS A C 1
ATOM 975 O O . LYS A 1 122 ? -5.100 -3.665 -1.992 1.00 98.75 122 LYS A O 1
ATOM 980 N N . LYS A 1 123 ? -6.507 -2.275 -3.071 1.00 98.62 123 LYS A N 1
ATOM 981 C CA . LYS A 1 123 ? -5.934 -2.442 -4.408 1.00 98.62 123 LYS A CA 1
ATOM 982 C C . LYS A 1 123 ? -5.365 -1.122 -4.879 1.00 98.62 123 LYS A C 1
ATOM 984 O O . LYS A 1 123 ? -6.044 -0.109 -4.762 1.00 98.62 123 LYS A O 1
ATOM 989 N N . PHE A 1 124 ? -4.171 -1.181 -5.442 1.00 98.50 124 PHE A N 1
ATOM 990 C CA . PHE A 1 124 ? -3.557 -0.069 -6.139 1.00 98.50 124 PHE A CA 1
ATOM 991 C C . PHE A 1 124 ? -3.398 -0.450 -7.601 1.00 98.50 124 PHE A C 1
ATOM 993 O O . PHE A 1 124 ? -2.911 -1.539 -7.912 1.00 98.50 124 PHE A O 1
ATOM 1000 N N . ILE A 1 125 ? -3.845 0.433 -8.478 1.00 97.50 125 ILE A N 1
ATOM 1001 C CA . ILE A 1 125 ? -3.780 0.263 -9.922 1.00 97.50 125 ILE A CA 1
ATOM 1002 C C . ILE A 1 125 ? -2.739 1.230 -10.450 1.00 97.50 125 ILE A C 1
ATOM 1004 O O . ILE A 1 125 ? -2.765 2.415 -10.107 1.00 97.50 125 ILE A O 1
ATOM 1008 N N . TYR A 1 126 ? -1.825 0.713 -11.264 1.00 95.38 126 TYR A N 1
ATOM 1009 C CA . TYR A 1 126 ? -0.858 1.552 -11.940 1.00 95.38 126 TYR A CA 1
ATOM 1010 C C . TYR A 1 126 ? -1.554 2.418 -12.986 1.00 95.38 126 TYR A C 1
ATOM 1012 O O . TYR A 1 126 ? -2.297 1.931 -13.841 1.00 95.38 126 TYR A O 1
ATOM 1020 N N . GLN A 1 127 ? -1.289 3.714 -12.906 1.00 91.88 127 GLN A N 1
ATOM 1021 C CA . GLN A 1 127 ? -1.745 4.712 -13.852 1.00 91.88 127 GLN A CA 1
ATOM 1022 C C . GLN A 1 127 ? -0.588 5.671 -14.093 1.00 91.88 127 GLN A C 1
ATOM 1024 O O . GLN A 1 127 ? -0.125 6.326 -13.166 1.00 91.88 127 GLN A O 1
ATOM 1029 N N . GLU A 1 128 ? -0.142 5.768 -15.338 1.00 83.81 128 GLU A N 1
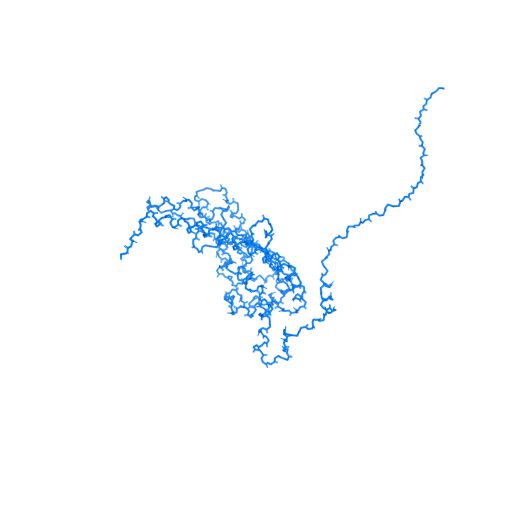ATOM 1030 C CA . GLU A 1 128 ? 0.843 6.769 -15.727 1.00 83.81 128 GLU A CA 1
ATOM 1031 C C . GLU A 1 128 ? 0.228 8.165 -15.578 1.00 83.81 128 GLU A C 1
ATOM 1033 O O . GLU A 1 128 ? -0.854 8.442 -16.108 1.00 83.81 128 GLU A O 1
ATOM 1038 N N . SER A 1 129 ? 0.870 8.997 -14.759 1.00 71.94 129 SER A N 1
ATOM 1039 C CA . SER A 1 129 ? 0.355 10.316 -14.391 1.00 71.94 129 SER A CA 1
ATOM 1040 C C . SER A 1 129 ? 0.777 11.428 -15.350 1.00 71.94 129 SER A C 1
ATOM 1042 O O . SER A 1 129 ? 0.196 12.505 -15.273 1.00 71.94 129 SER A O 1
ATOM 1044 N N . GLY A 1 130 ? 1.787 11.215 -16.203 1.00 68.31 130 GLY A N 1
ATOM 1045 C CA . GLY A 1 130 ? 2.352 12.231 -17.107 1.00 68.31 130 GLY A CA 1
ATOM 1046 C C . GLY A 1 130 ? 3.090 13.383 -16.415 1.00 68.31 130 GLY A C 1
ATOM 1047 O O . GLY A 1 130 ? 3.998 13.986 -16.978 1.00 68.31 130 GLY A O 1
ATOM 1048 N N . VAL A 1 131 ? 2.769 13.644 -15.148 1.00 67.06 131 VAL A N 1
ATOM 1049 C CA . VAL A 1 131 ? 3.326 14.720 -14.335 1.00 67.06 131 VAL A CA 1
ATOM 1050 C C . VAL A 1 131 ? 4.496 14.194 -13.510 1.00 67.06 131 VAL A C 1
ATOM 1052 O O . VAL A 1 131 ? 4.375 13.275 -12.695 1.00 67.06 131 VAL A O 1
ATOM 1055 N N . ARG A 1 132 ? 5.667 14.813 -13.676 1.00 61.62 132 ARG A N 1
ATOM 1056 C CA . ARG A 1 132 ? 6.869 14.429 -12.929 1.00 61.62 132 ARG A CA 1
ATOM 1057 C C . ARG A 1 132 ? 6.645 14.564 -11.418 1.00 61.62 132 ARG A C 1
ATOM 1059 O O . ARG A 1 132 ? 6.460 15.665 -10.911 1.00 61.62 132 ARG A O 1
ATOM 1066 N N . GLY A 1 133 ? 6.773 13.449 -10.699 1.00 61.62 133 GLY A N 1
ATOM 1067 C CA . GLY A 1 133 ? 6.615 13.396 -9.242 1.00 61.62 133 GLY A CA 1
ATOM 1068 C C . GLY A 1 133 ? 5.170 13.228 -8.766 1.00 61.62 133 GLY A C 1
ATOM 1069 O O . GLY A 1 133 ? 4.946 13.226 -7.560 1.00 61.62 133 GLY A O 1
ATOM 1070 N N . ALA A 1 134 ? 4.204 13.078 -9.677 1.00 67.81 134 ALA A N 1
ATOM 1071 C CA . ALA A 1 134 ? 2.849 12.683 -9.319 1.00 67.81 134 ALA A CA 1
ATOM 1072 C C . ALA A 1 134 ? 2.767 11.168 -9.036 1.00 67.81 134 ALA A C 1
ATOM 1074 O O . ALA A 1 134 ? 3.556 10.384 -9.580 1.00 67.81 134 ALA A O 1
ATOM 1075 N N . PRO A 1 135 ? 1.815 10.743 -8.185 1.00 72.81 135 PRO A N 1
ATOM 1076 C CA . PRO A 1 135 ? 1.640 9.341 -7.837 1.00 72.81 135 PRO A CA 1
ATOM 1077 C C . PRO A 1 135 ? 1.226 8.528 -9.067 1.00 72.81 135 PRO A C 1
ATOM 1079 O O . PRO A 1 135 ? 0.260 8.861 -9.753 1.00 72.81 135 PRO A O 1
ATOM 1082 N N . ASN A 1 136 ? 1.922 7.419 -9.321 1.00 88.00 136 ASN A N 1
ATOM 1083 C CA . ASN A 1 136 ? 1.584 6.494 -10.412 1.00 88.00 136 ASN A CA 1
ATOM 1084 C C . ASN A 1 136 ? 0.725 5.305 -9.950 1.00 88.00 136 ASN A C 1
ATOM 1086 O O . ASN A 1 136 ? 0.522 4.345 -10.696 1.00 88.00 136 ASN A O 1
ATOM 1090 N N . LEU A 1 137 ? 0.245 5.335 -8.705 1.00 94.88 137 LEU A N 1
ATOM 1091 C CA . LEU A 1 137 ? -0.647 4.330 -8.145 1.00 94.88 137 LEU A CA 1
ATOM 1092 C C . LEU A 1 137 ? -1.894 5.007 -7.588 1.00 94.88 137 LEU A C 1
ATOM 1094 O O . LEU A 1 137 ? -1.821 5.815 -6.668 1.00 94.88 137 LEU A O 1
ATOM 1098 N N . ILE A 1 138 ? -3.048 4.609 -8.107 1.00 95.88 138 ILE A N 1
ATOM 1099 C CA . ILE A 1 138 ? -4.354 5.052 -7.619 1.00 95.88 138 ILE A CA 1
ATOM 1100 C C . ILE A 1 138 ? -5.058 3.913 -6.889 1.00 95.88 138 ILE A C 1
ATOM 1102 O O . ILE A 1 138 ? -4.830 2.736 -7.163 1.00 95.88 138 ILE A O 1
ATOM 1106 N N . SER A 1 139 ? -5.943 4.252 -5.962 1.00 97.88 139 SER A N 1
ATOM 1107 C CA . SER A 1 139 ? -6.724 3.304 -5.170 1.00 97.88 139 SER A CA 1
ATOM 1108 C C . SER A 1 139 ? -8.170 3.778 -5.033 1.00 97.88 139 SER A C 1
ATOM 1110 O O . SER A 1 139 ? -8.518 4.924 -5.307 1.00 97.88 139 SER A O 1
ATOM 1112 N N . GLU A 1 140 ? -9.024 2.885 -4.549 1.00 98.00 140 GLU A N 1
ATOM 1113 C CA . GLU A 1 140 ? -10.326 3.240 -3.985 1.00 98.00 140 GLU A CA 1
ATOM 1114 C C . GLU A 1 140 ? -10.263 3.206 -2.443 1.00 98.00 140 GLU A C 1
ATOM 1116 O O . GLU A 1 140 ? -9.410 2.494 -1.884 1.00 98.00 140 GLU A O 1
ATOM 1121 N N . PRO A 1 141 ? -11.133 3.952 -1.734 1.00 98.25 141 PRO A N 1
ATOM 1122 C CA . PRO A 1 141 ? -11.183 3.896 -0.282 1.00 98.25 141 PRO A CA 1
ATOM 1123 C C . PRO A 1 141 ? -11.781 2.560 0.177 1.00 98.25 141 PRO A C 1
ATOM 1125 O O . PRO A 1 141 ? -12.759 2.060 -0.380 1.00 98.25 141 PRO A O 1
ATOM 1128 N N . VAL A 1 142 ? -11.200 1.985 1.227 1.00 98.44 142 VAL A N 1
ATOM 1129 C CA . VAL A 1 142 ? -11.649 0.737 1.851 1.00 98.44 142 VAL A CA 1
ATOM 1130 C C . VAL A 1 142 ? -12.206 1.057 3.232 1.00 98.44 142 VAL A C 1
ATOM 1132 O O . VAL A 1 142 ? -11.525 1.656 4.061 1.00 98.44 142 VAL A O 1
ATOM 1135 N N . GLU A 1 143 ? -13.447 0.641 3.490 1.00 96.69 143 GLU A N 1
ATOM 1136 C CA . GLU A 1 143 ? -14.078 0.823 4.799 1.00 96.69 143 GLU A CA 1
ATOM 1137 C C . GLU A 1 143 ? -13.344 0.005 5.868 1.00 96.69 143 GLU A C 1
ATOM 1139 O O . GLU A 1 143 ? -13.287 -1.227 5.798 1.00 96.69 143 GLU A O 1
ATOM 1144 N N . VAL A 1 144 ? -12.850 0.694 6.897 1.00 96.81 144 VAL A N 1
ATOM 1145 C CA . VAL A 1 144 ? -12.322 0.062 8.107 1.00 96.81 144 VAL A CA 1
ATOM 1146 C C . VAL A 1 144 ? -13.413 0.071 9.169 1.00 96.81 144 VAL A C 1
ATOM 1148 O O . VAL A 1 144 ? -13.866 1.124 9.616 1.00 96.81 144 VAL A O 1
ATOM 1151 N N . LYS A 1 145 ? -13.863 -1.112 9.597 1.00 97.12 145 LYS A N 1
ATOM 1152 C CA . LYS A 1 145 ? -14.944 -1.200 10.586 1.00 97.12 145 LYS A CA 1
ATOM 1153 C C . LYS A 1 145 ? -14.385 -1.038 11.986 1.00 97.12 145 LYS A C 1
ATOM 1155 O O . LYS A 1 145 ? -13.706 -1.934 12.482 1.00 97.12 145 LYS A O 1
ATOM 1160 N N . PHE A 1 146 ? -14.739 0.055 12.647 1.00 96.94 146 PHE A N 1
ATOM 1161 C CA . PHE A 1 146 ? -14.426 0.283 14.055 1.00 96.94 146 PHE A CA 1
ATOM 1162 C C . PHE A 1 146 ? -15.622 -0.013 14.963 1.00 96.94 146 PHE A C 1
ATOM 1164 O O . PHE A 1 146 ? -16.789 0.106 14.582 1.00 96.94 146 PHE A O 1
ATOM 1171 N N . LYS A 1 147 ? -15.331 -0.407 16.204 1.00 97.38 147 LYS A N 1
ATOM 1172 C CA . LYS A 1 147 ? -16.312 -0.489 17.289 1.00 97.38 147 LYS A CA 1
ATOM 1173 C C . LYS A 1 147 ? -16.758 0.930 17.672 1.00 97.38 147 LYS A C 1
ATOM 1175 O O . LYS A 1 147 ? -16.057 1.915 17.448 1.00 97.38 147 LYS A O 1
ATOM 1180 N N . ALA A 1 148 ? -17.949 1.046 18.258 1.00 96.38 148 ALA A N 1
ATOM 1181 C CA . ALA A 1 148 ? -18.534 2.344 18.592 1.00 96.38 148 ALA A CA 1
ATOM 1182 C C . ALA A 1 148 ? -17.609 3.176 19.505 1.00 96.38 148 ALA A C 1
ATOM 1184 O O . ALA A 1 148 ? -17.218 2.717 20.577 1.00 96.38 148 ALA A O 1
ATOM 1185 N N . GLY A 1 149 ? -17.283 4.404 19.081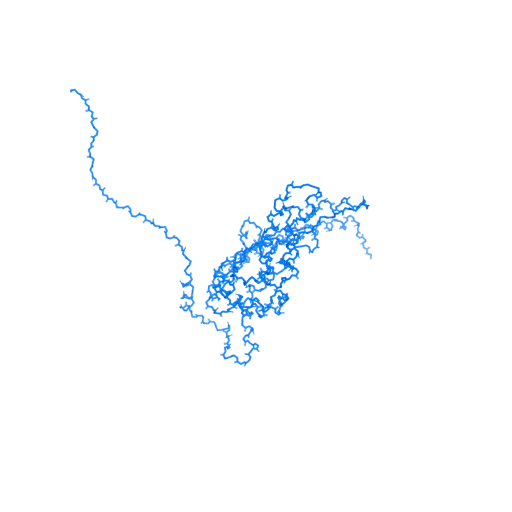 1.00 94.88 149 GLY A N 1
ATOM 1186 C CA . GLY A 1 149 ? -16.396 5.314 19.818 1.00 94.88 149 GLY A CA 1
ATOM 1187 C C . GLY A 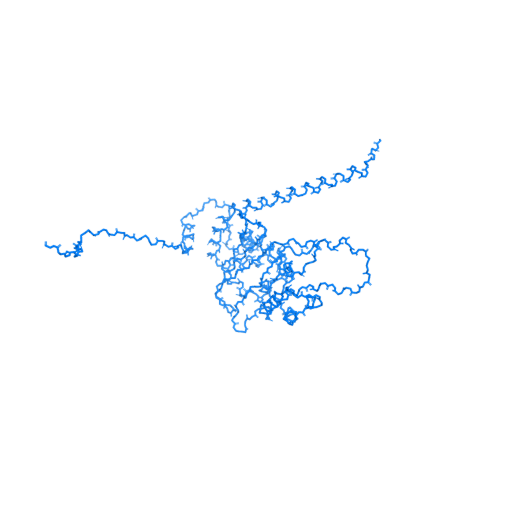1 149 ? -14.914 4.917 19.808 1.00 94.88 149 GLY A C 1
ATOM 1188 O O . GLY A 1 149 ? -14.165 5.383 20.662 1.00 94.88 149 GLY A O 1
ATOM 1189 N N . LYS A 1 150 ? -14.507 4.032 18.890 1.00 95.81 150 LYS A N 1
ATOM 1190 C CA . LYS A 1 150 ? -13.135 3.520 18.745 1.00 95.81 150 LYS A CA 1
ATOM 1191 C C . LYS A 1 150 ? -12.574 3.722 17.336 1.00 95.81 150 LYS A C 1
ATOM 1193 O O . LYS A 1 150 ? -11.699 2.976 16.915 1.00 95.81 150 LYS A O 1
ATOM 1198 N N . ASP A 1 151 ? -13.118 4.689 16.606 1.00 95.25 151 ASP A N 1
ATOM 1199 C CA . ASP A 1 151 ? -12.616 5.058 15.287 1.00 95.25 151 ASP A CA 1
ATOM 1200 C C . ASP A 1 151 ? -11.260 5.756 15.421 1.00 95.25 151 ASP A C 1
ATOM 1202 O O . ASP A 1 151 ? -11.187 6.856 15.967 1.00 95.25 151 ASP A O 1
ATOM 1206 N N . LEU A 1 152 ? -10.206 5.096 14.938 1.00 95.00 152 LEU A N 1
ATOM 1207 C CA . LEU A 1 152 ? -8.841 5.631 14.932 1.00 95.00 152 LEU A CA 1
ATOM 1208 C C . LEU A 1 152 ? -8.633 6.686 13.834 1.00 95.00 152 LEU A C 1
ATOM 1210 O O . LEU A 1 152 ? -7.689 7.461 13.892 1.00 95.00 152 LEU A O 1
ATOM 1214 N N . THR A 1 153 ? -9.529 6.762 12.849 1.00 95.19 153 THR A N 1
ATOM 1215 C CA . THR A 1 153 ? -9.395 7.660 11.691 1.00 95.19 153 THR A CA 1
ATOM 1216 C C . THR A 1 153 ? -10.046 9.025 11.899 1.00 95.19 153 THR A C 1
ATOM 1218 O O . THR A 1 153 ? -10.111 9.818 10.966 1.00 95.19 153 THR A O 1
ATOM 1221 N N . ALA A 1 154 ? -10.590 9.304 13.089 1.00 93.12 154 ALA A N 1
ATOM 1222 C CA . ALA A 1 154 ? -11.328 10.539 13.380 1.00 93.12 154 ALA A CA 1
ATOM 1223 C C . ALA A 1 154 ? -12.433 10.862 12.339 1.00 93.12 154 ALA A C 1
ATOM 1225 O O . ALA A 1 154 ? -12.708 12.022 12.029 1.00 93.12 154 ALA A O 1
ATOM 1226 N N . GLY A 1 155 ? -13.088 9.833 11.788 1.00 94.44 155 GLY A N 1
ATOM 1227 C CA . GLY A 1 155 ? -14.131 9.961 10.770 1.00 94.44 155 GLY A CA 1
ATOM 1228 C C . GLY A 1 155 ? -13.637 10.047 9.321 1.00 94.44 155 GLY A C 1
ATOM 1229 O O . GLY A 1 155 ? -14.480 10.069 8.417 1.00 94.44 155 GLY A O 1
ATOM 1230 N N . VAL A 1 156 ? -12.320 10.050 9.072 1.00 96.06 156 VAL A N 1
ATOM 1231 C CA . VAL A 1 156 ? -11.737 10.096 7.718 1.00 96.06 156 VAL A CA 1
ATOM 1232 C C . VAL A 1 156 ? -12.203 8.918 6.866 1.00 96.06 156 VAL A C 1
ATOM 1234 O O . VAL A 1 156 ? -12.579 9.139 5.718 1.00 96.06 156 VAL A O 1
ATOM 1237 N N . SER A 1 157 ? -12.285 7.697 7.417 1.00 95.50 157 SER A N 1
ATOM 1238 C CA . SER A 1 157 ? -12.680 6.514 6.631 1.00 95.50 157 SER A CA 1
ATOM 1239 C C . SER A 1 157 ? -14.049 6.675 5.962 1.00 95.50 157 SER A C 1
ATOM 1241 O O . SER A 1 157 ? -14.189 6.478 4.754 1.00 95.50 157 SER A O 1
ATOM 1243 N N . GLN A 1 158 ? -15.054 7.126 6.714 1.00 96.19 158 GLN A N 1
ATOM 1244 C CA . GLN A 1 158 ? -16.391 7.360 6.167 1.00 96.19 158 GLN A CA 1
ATOM 1245 C C . GLN A 1 158 ? -16.427 8.588 5.243 1.00 96.19 158 GLN A C 1
ATOM 1247 O O . GLN A 1 158 ? -17.104 8.567 4.213 1.00 96.19 158 GLN A O 1
ATOM 1252 N N . ALA A 1 159 ? -15.716 9.663 5.598 1.00 97.00 159 ALA A N 1
ATOM 1253 C CA . ALA A 1 159 ? -15.678 10.882 4.794 1.00 97.00 159 ALA A CA 1
ATOM 1254 C C . ALA A 1 159 ? -15.036 10.646 3.417 1.00 97.00 159 ALA A C 1
ATOM 1256 O O . ALA A 1 159 ? -15.549 11.152 2.423 1.00 97.00 159 ALA A O 1
ATOM 1257 N N . ALA A 1 160 ? -13.977 9.836 3.346 1.00 97.56 160 ALA A N 1
ATOM 1258 C CA . ALA A 1 160 ? -13.285 9.509 2.105 1.00 97.56 160 ALA A CA 1
ATOM 1259 C C . ALA A 1 160 ? -14.152 8.681 1.153 1.00 97.56 160 ALA A C 1
ATOM 1261 O O . ALA A 1 160 ? -14.191 8.967 -0.040 1.00 97.56 160 ALA A O 1
ATOM 1262 N N . ILE A 1 161 ? -14.916 7.714 1.675 1.00 98.00 161 ILE A N 1
ATOM 1263 C CA . ILE A 1 161 ? -15.886 6.952 0.873 1.00 98.00 161 ILE A CA 1
ATOM 1264 C C . ILE A 1 161 ? -16.939 7.894 0.276 1.00 98.00 161 ILE A C 1
ATOM 1266 O O . ILE A 1 161 ? -17.207 7.848 -0.922 1.00 98.00 161 ILE A O 1
ATOM 1270 N N . GLU A 1 162 ? -17.516 8.786 1.088 1.00 97.94 162 GLU A N 1
ATOM 1271 C CA . GLU A 1 162 ? -18.511 9.756 0.610 1.00 97.94 162 GLU A CA 1
ATOM 1272 C C . GLU A 1 162 ? -17.930 10.741 -0.416 1.00 97.94 162 GLU A C 1
ATOM 1274 O O . GLU A 1 162 ? -18.604 11.069 -1.393 1.00 97.94 162 GLU A O 1
ATOM 1279 N N . ALA A 1 163 ? -16.698 11.209 -0.202 1.00 96.94 163 ALA A N 1
ATOM 1280 C CA . ALA A 1 163 ? -15.992 12.103 -1.115 1.00 96.94 163 ALA A CA 1
ATOM 1281 C C . ALA A 1 163 ? -15.677 11.420 -2.451 1.00 96.94 163 ALA A C 1
ATOM 1283 O O . ALA A 1 163 ? -15.880 12.013 -3.508 1.00 96.94 163 ALA A O 1
ATOM 1284 N N . PHE A 1 164 ? -15.247 10.159 -2.426 1.00 97.25 164 PHE A N 1
ATOM 1285 C CA . PHE A 1 164 ? -14.937 9.407 -3.637 1.00 97.25 164 PHE A CA 1
ATOM 1286 C C . PHE A 1 164 ? -16.185 9.083 -4.469 1.00 97.25 164 PHE A C 1
ATOM 1288 O O . PHE A 1 164 ? -16.170 9.219 -5.692 1.00 97.25 164 PHE A O 1
ATOM 1295 N N . GLU A 1 165 ? -17.304 8.740 -3.827 1.00 97.06 165 GLU A N 1
ATOM 1296 C CA . GLU A 1 165 ? -18.586 8.580 -4.524 1.00 97.06 165 GLU A CA 1
ATOM 1297 C C . GLU A 1 165 ? -19.082 9.909 -5.126 1.00 97.06 165 GLU A C 1
ATOM 1299 O O . GLU A 1 165 ? -19.617 9.928 -6.238 1.00 97.06 165 GLU A O 1
ATOM 1304 N N . GLU A 1 166 ? -18.863 11.039 -4.442 1.00 95.50 166 GLU A N 1
ATOM 1305 C CA . GLU A 1 166 ? -19.144 12.371 -4.993 1.00 95.50 166 GLU A CA 1
ATOM 1306 C C . GLU A 1 166 ? -18.262 12.676 -6.217 1.00 95.50 166 GLU A C 1
ATOM 1308 O O . GLU A 1 166 ? -18.785 13.141 -7.233 1.00 95.50 166 GLU A O 1
ATOM 1313 N N . ARG A 1 167 ? -16.960 12.359 -6.166 1.00 94.06 167 ARG A N 1
ATOM 1314 C CA . ARG A 1 167 ? -16.027 12.480 -7.304 1.00 94.06 167 ARG A CA 1
ATOM 1315 C C . ARG A 1 167 ? -16.495 11.648 -8.500 1.00 94.06 167 ARG A C 1
ATOM 1317 O O . ARG A 1 167 ? -16.661 12.185 -9.596 1.00 94.06 167 ARG A O 1
ATOM 1324 N N . LYS A 1 168 ? -16.843 10.373 -8.287 1.00 94.81 168 LYS A N 1
ATOM 1325 C CA . LYS A 1 168 ? -17.416 9.496 -9.327 1.00 94.81 168 LYS A CA 1
ATOM 1326 C C . LYS A 1 168 ? -18.690 10.078 -9.942 1.00 94.81 168 LYS A C 1
ATOM 1328 O O . LYS A 1 168 ? -18.828 10.106 -11.164 1.00 94.81 168 LYS A O 1
ATOM 1333 N N . ALA A 1 169 ? -19.603 10.596 -9.120 1.00 92.94 169 ALA A N 1
ATOM 1334 C CA . ALA A 1 169 ? -20.846 11.210 -9.590 1.00 92.94 169 ALA A CA 1
ATOM 1335 C C . ALA A 1 169 ? -20.628 12.510 -10.389 1.00 92.94 169 ALA A C 1
ATOM 1337 O O . ALA A 1 169 ? -21.510 12.932 -11.142 1.00 92.94 169 ALA A O 1
ATOM 1338 N N . LYS A 1 170 ? -19.465 13.155 -10.239 1.00 88.81 170 LYS A N 1
ATOM 1339 C CA . LYS A 1 170 ? -19.083 14.361 -10.981 1.00 88.81 170 LYS A CA 1
ATOM 1340 C C . LYS A 1 170 ? -18.361 14.088 -12.302 1.00 88.81 170 LYS A C 1
ATOM 1342 O O . LYS A 1 170 ? -18.192 15.041 -13.058 1.00 88.81 170 LYS A O 1
ATOM 1347 N N . LYS A 1 171 ? -17.984 12.842 -12.616 1.00 86.12 171 LYS A N 1
ATOM 1348 C CA . LYS A 1 171 ? -17.199 12.476 -13.815 1.00 86.12 171 LYS A CA 1
ATOM 1349 C C . LYS A 1 171 ? -17.707 13.116 -15.117 1.00 86.12 171 LYS A C 1
ATOM 1351 O O . LYS A 1 171 ? -16.910 13.617 -15.906 1.00 86.12 171 LYS A O 1
ATOM 1356 N N . ASP A 1 172 ? -19.027 13.149 -15.312 1.00 84.19 172 ASP A N 1
ATOM 1357 C CA . ASP A 1 172 ? -19.666 13.669 -16.533 1.00 84.19 172 ASP A CA 1
ATOM 1358 C C . ASP A 1 172 ? -19.969 15.183 -16.498 1.00 84.19 172 ASP A C 1
ATOM 1360 O O . ASP A 1 172 ? -20.499 15.742 -17.467 1.00 84.19 172 ASP A O 1
ATOM 1364 N N . LYS A 1 173 ? -19.676 15.872 -15.386 1.00 82.88 173 LYS A N 1
ATOM 1365 C CA . LYS A 1 173 ? -19.878 17.323 -15.269 1.00 82.88 173 LYS A CA 1
ATOM 1366 C C . LYS A 1 173 ? -18.837 18.094 -16.086 1.00 82.88 173 LYS A C 1
ATOM 1368 O O . LYS A 1 173 ? -17.771 17.585 -16.414 1.00 82.88 173 LYS A O 1
ATOM 1373 N N . LYS A 1 174 ? -19.146 19.352 -16.423 1.00 78.25 174 LYS A N 1
ATOM 1374 C CA . LYS A 1 174 ? -18.290 20.224 -17.249 1.00 78.25 174 LYS A CA 1
ATOM 1375 C C . LYS A 1 174 ? -18.056 21.587 -16.600 1.00 78.25 174 LYS A C 1
ATOM 1377 O O . LYS A 1 174 ? -18.869 22.052 -15.803 1.00 78.25 174 LYS A O 1
ATOM 1382 N N . GLY A 1 175 ? -16.968 22.244 -16.999 1.00 76.25 175 GLY A N 1
ATOM 1383 C CA . GLY A 1 175 ? -16.626 23.603 -16.571 1.00 76.25 175 GLY A CA 1
ATOM 1384 C C . GLY A 1 175 ? -16.383 23.718 -15.063 1.00 76.25 175 GLY A C 1
ATOM 1385 O O . GLY A 1 175 ? -15.920 22.776 -14.420 1.00 76.25 175 GLY A O 1
ATOM 1386 N N . ALA A 1 176 ? -16.738 24.869 -14.485 1.00 72.88 176 ALA A N 1
ATOM 1387 C CA . ALA A 1 176 ? -16.491 25.191 -13.075 1.00 72.88 176 ALA A CA 1
ATOM 1388 C C . ALA A 1 176 ? -17.122 24.207 -12.068 1.00 72.88 176 ALA A C 1
ATOM 1390 O O . ALA A 1 176 ? -16.666 24.119 -10.932 1.00 72.88 176 ALA A O 1
ATOM 1391 N N . GLU A 1 177 ? -18.164 23.460 -12.452 1.00 70.25 177 GLU A N 1
ATOM 1392 C CA . GLU A 1 177 ? -18.740 22.417 -11.591 1.00 70.25 177 GLU A CA 1
ATOM 1393 C C . GLU A 1 177 ? -17.850 21.175 -11.459 1.00 70.25 177 GLU A C 1
ATOM 1395 O O . GLU A 1 177 ? -17.948 20.486 -10.443 1.00 70.25 177 GLU A O 1
ATOM 1400 N N . LYS A 1 178 ? -17.014 20.876 -12.464 1.00 77.06 178 LYS A N 1
ATOM 1401 C CA . LYS A 1 178 ? -16.034 19.782 -12.401 1.00 77.06 178 LYS A CA 1
ATOM 1402 C C . LYS A 1 178 ? -14.793 20.206 -11.614 1.00 77.06 178 LYS A C 1
ATOM 1404 O O . LYS A 1 178 ? -14.302 19.433 -10.807 1.00 77.06 178 LYS A O 1
ATOM 1409 N N . LYS A 1 179 ? -14.344 21.453 -11.804 1.00 75.56 179 LYS A N 1
ATOM 1410 C CA . LYS A 1 179 ? -13.114 21.986 -11.194 1.00 75.56 179 LYS A CA 1
ATOM 1411 C C . LYS A 1 179 ? -13.218 22.252 -9.677 1.00 75.56 179 LYS A C 1
ATOM 1413 O O . LYS A 1 179 ? -12.195 22.365 -9.019 1.00 75.56 179 LYS A O 1
ATOM 1418 N N . LYS A 1 180 ? -14.426 22.359 -9.100 1.00 83.69 180 LYS A N 1
ATOM 1419 C CA . LYS A 1 180 ? -14.628 22.702 -7.675 1.00 83.69 180 LYS A CA 1
ATOM 1420 C C . LYS A 1 180 ? -14.801 21.480 -6.768 1.00 83.69 180 LYS A C 1
ATOM 1422 O O . LYS A 1 180 ? -15.631 20.604 -7.040 1.00 83.69 180 LYS A O 1
ATOM 1427 N N . LEU A 1 181 ? -14.144 21.521 -5.602 1.00 85.94 181 LEU A N 1
ATOM 1428 C CA . LEU A 1 181 ? -14.383 20.574 -4.506 1.00 85.94 181 LEU A CA 1
ATOM 1429 C C . LEU A 1 181 ? -15.859 20.541 -4.112 1.00 85.94 181 LEU A C 1
ATOM 1431 O O . LEU A 1 181 ? -16.512 21.576 -3.918 1.00 85.94 181 LEU A O 1
ATOM 1435 N N . GLY A 1 182 ? -16.360 19.324 -3.951 1.00 89.81 182 GLY A N 1
ATOM 1436 C CA . GLY A 1 182 ? -17.718 19.051 -3.510 1.00 89.81 182 GLY A CA 1
ATOM 1437 C C . GLY A 1 182 ? -17.893 19.241 -2.013 1.00 89.81 182 GLY A C 1
ATOM 1438 O O . GLY A 1 182 ? -16.961 19.593 -1.288 1.00 89.81 182 GLY A O 1
ATOM 1439 N N . GLU A 1 183 ? -19.119 19.054 -1.538 1.00 94.50 183 GLU A N 1
ATOM 1440 C CA . GLU A 1 183 ? -19.407 19.213 -0.111 1.00 94.50 183 GLU A CA 1
ATOM 1441 C C . GLU A 1 183 ? -18.783 18.080 0.713 1.00 94.50 183 GLU A C 1
ATOM 1443 O O . GLU A 1 183 ? -18.351 18.308 1.845 1.00 94.50 183 GLU A O 1
ATOM 1448 N N . LYS A 1 184 ? -18.697 16.868 0.151 1.00 96.44 184 LYS A N 1
ATOM 1449 C CA . LYS A 1 184 ? -18.108 15.706 0.824 1.00 96.44 184 LYS A CA 1
ATOM 1450 C C . LYS A 1 184 ? -16.591 15.781 0.836 1.00 96.44 184 LYS A C 1
ATOM 1452 O O . LYS A 1 184 ? -15.993 15.501 1.869 1.00 96.44 184 LYS A O 1
ATOM 1457 N N . GLU A 1 185 ? -15.985 16.250 -0.250 1.00 93.75 185 GLU A N 1
ATOM 1458 C CA . GLU A 1 185 ? -14.540 16.509 -0.312 1.00 93.75 185 GLU A CA 1
ATOM 1459 C C . GLU A 1 185 ? -14.107 17.585 0.698 1.00 93.75 185 GLU A C 1
ATOM 1461 O O . GLU A 1 185 ? -13.122 17.413 1.410 1.00 93.75 185 GLU A O 1
ATOM 1466 N N . LYS A 1 186 ? -14.883 18.668 0.850 1.00 93.69 186 LYS A N 1
ATOM 1467 C CA . LYS A 1 186 ? -14.611 19.687 1.883 1.00 93.69 186 LYS A CA 1
ATOM 1468 C C . LYS A 1 186 ? -14.712 19.121 3.296 1.00 93.69 186 LYS A C 1
ATOM 1470 O O . LYS A 1 186 ? -13.870 19.419 4.135 1.00 93.69 186 LYS A O 1
ATOM 1475 N N . LYS A 1 187 ? -15.716 18.279 3.552 1.00 94.56 187 LYS A N 1
ATOM 1476 C CA . LYS A 1 187 ? -15.852 17.586 4.837 1.00 94.56 187 LYS A CA 1
ATOM 1477 C C . LYS A 1 187 ? -14.672 16.642 5.098 1.00 94.56 187 LYS A C 1
ATOM 1479 O O . LYS A 1 187 ? -14.207 16.570 6.230 1.00 94.56 187 LYS A O 1
ATOM 1484 N N . LEU A 1 188 ? -14.176 15.944 4.073 1.00 96.00 188 LEU A N 1
ATOM 1485 C CA . LEU A 1 188 ? -12.958 15.141 4.187 1.00 96.00 188 LEU A CA 1
ATOM 1486 C C . LEU A 1 188 ? -11.767 16.018 4.598 1.00 96.00 188 LEU A C 1
ATOM 1488 O O . LEU A 1 188 ? -11.091 15.674 5.561 1.00 96.00 188 LEU A O 1
ATOM 1492 N N . ALA A 1 189 ? -11.573 17.177 3.961 1.00 93.44 189 ALA A N 1
ATOM 1493 C CA . ALA A 1 189 ? -10.490 18.101 4.315 1.00 93.44 189 ALA A CA 1
ATOM 1494 C C . ALA A 1 189 ? -10.560 18.573 5.780 1.00 93.44 189 ALA A C 1
ATOM 1496 O O . ALA A 1 189 ? -9.534 18.720 6.441 1.00 93.44 189 ALA A O 1
ATOM 1497 N N . GLU A 1 190 ? -11.764 18.781 6.320 1.00 92.56 190 GLU A N 1
ATOM 1498 C CA . GLU A 1 190 ? -11.949 19.106 7.740 1.00 92.56 190 GLU A CA 1
ATOM 1499 C C . GLU A 1 190 ? -11.539 17.948 8.666 1.00 92.56 190 GLU A C 1
ATOM 1501 O O . GLU A 1 190 ? -10.919 18.193 9.703 1.00 92.56 190 GLU A O 1
ATOM 1506 N N . CYS A 1 191 ? -11.857 16.702 8.294 1.00 92.00 191 CYS A N 1
ATOM 1507 C CA . CYS A 1 191 ? -11.509 15.502 9.061 1.00 92.00 191 CYS A CA 1
ATOM 1508 C C . CYS A 1 191 ? -10.004 15.193 9.032 1.00 92.00 191 CYS A C 1
ATOM 1510 O O . CYS A 1 191 ? -9.437 14.871 10.075 1.00 92.00 191 CYS A O 1
ATOM 1512 N N . VAL A 1 192 ? -9.354 15.314 7.869 1.00 91.94 192 VAL A N 1
ATOM 1513 C CA . VAL A 1 192 ? -7.932 14.960 7.677 1.00 91.94 192 VAL A CA 1
ATOM 1514 C C . VAL A 1 192 ? -7.018 15.762 8.604 1.00 91.94 192 VAL A C 1
ATOM 1516 O O . VAL A 1 192 ? -6.101 15.201 9.189 1.00 91.94 192 VAL A O 1
ATOM 1519 N N . ASN A 1 193 ? -7.333 17.035 8.864 1.00 84.38 193 ASN A N 1
ATOM 1520 C CA . ASN A 1 193 ? -6.563 17.885 9.784 1.00 84.38 193 ASN A CA 1
ATOM 1521 C C . ASN A 1 193 ? -6.482 17.364 11.233 1.00 84.38 193 ASN A C 1
ATOM 1523 O O . ASN A 1 193 ? -5.713 17.897 12.032 1.00 84.38 193 ASN A O 1
ATOM 1527 N N . GLN A 1 194 ? -7.320 16.396 11.608 1.00 77.94 194 GLN A N 1
ATOM 1528 C CA . GLN A 1 194 ? -7.383 15.830 12.958 1.00 77.94 194 GLN A CA 1
ATOM 1529 C C . GLN A 1 194 ? -6.905 14.377 13.015 1.00 77.94 194 GLN A C 1
ATOM 1531 O O . GLN A 1 194 ? -6.802 13.827 14.110 1.00 77.94 194 GLN A O 1
ATOM 1536 N N . ALA A 1 195 ? -6.661 13.745 11.866 1.00 80.69 195 ALA A N 1
ATOM 1537 C CA . ALA A 1 195 ? -6.379 12.325 11.779 1.00 80.69 195 ALA A CA 1
ATOM 1538 C C . ALA A 1 195 ? -4.875 12.072 11.648 1.00 80.69 195 ALA A C 1
ATOM 1540 O O . ALA A 1 195 ? -4.210 12.636 10.789 1.00 80.69 195 ALA A O 1
ATOM 1541 N N . THR A 1 196 ? -4.349 11.192 12.495 1.00 83.62 196 THR A N 1
ATOM 1542 C CA . THR A 1 196 ? -2.928 10.811 12.524 1.00 83.62 196 THR A CA 1
ATOM 1543 C C . THR A 1 196 ? -2.802 9.294 12.642 1.00 83.62 196 THR A C 1
ATOM 1545 O O . THR A 1 196 ? -2.052 8.791 13.461 1.00 83.62 196 THR A O 1
ATOM 1548 N N . SER A 1 197 ? -3.645 8.532 11.951 1.00 93.88 197 SER A N 1
ATOM 1549 C CA . SER A 1 197 ? -3.682 7.072 12.097 1.00 93.88 197 SER A CA 1
ATOM 1550 C C . SER A 1 197 ? -3.285 6.404 10.795 1.00 93.88 197 SER A C 1
ATOM 1552 O O . SER A 1 197 ? -3.817 6.764 9.740 1.00 93.88 197 SER A O 1
ATOM 1554 N N . PHE A 1 198 ? -2.464 5.354 10.883 1.00 94.94 198 PHE A N 1
ATOM 1555 C CA . PHE A 1 198 ? -2.146 4.480 9.753 1.00 94.94 198 PHE A CA 1
ATOM 1556 C C . PHE A 1 198 ? -3.411 3.946 9.065 1.00 94.94 198 PHE A C 1
ATOM 1558 O O . PHE A 1 198 ? -3.439 3.746 7.852 1.00 94.94 198 PHE A O 1
ATOM 1565 N N . PHE A 1 199 ? -4.515 3.763 9.800 1.00 96.69 199 PHE A N 1
ATOM 1566 C CA . PHE A 1 199 ? -5.772 3.290 9.216 1.00 96.69 199 PHE A CA 1
ATOM 1567 C C . PHE A 1 199 ? -6.388 4.276 8.209 1.00 96.69 199 PHE A C 1
ATOM 1569 O O . PHE A 1 199 ? -7.217 3.867 7.392 1.00 96.69 199 PHE A O 1
ATOM 1576 N N . CYS A 1 200 ? -5.957 5.543 8.195 1.00 96.94 200 CYS A N 1
ATOM 1577 C CA . CYS A 1 200 ? -6.325 6.498 7.150 1.00 96.94 200 CYS A CA 1
ATOM 1578 C C . CYS A 1 200 ? -5.725 6.124 5.787 1.00 96.94 200 CYS A C 1
ATOM 1580 O O . CYS A 1 200 ? -6.342 6.427 4.769 1.00 96.94 200 CYS A O 1
ATOM 1582 N N . TRP A 1 201 ? -4.630 5.354 5.733 1.00 97.62 201 TRP A N 1
ATOM 1583 C CA . TRP A 1 201 ? -4.074 4.824 4.483 1.00 97.62 201 TRP A CA 1
ATOM 1584 C C . TRP A 1 201 ? -5.098 3.990 3.702 1.00 97.62 201 TRP A C 1
ATOM 1586 O O . TRP A 1 201 ? -5.168 4.066 2.476 1.00 97.62 201 TRP A O 1
ATOM 1596 N N . PHE A 1 202 ? -6.004 3.275 4.387 1.00 98.38 202 PHE A N 1
ATOM 1597 C CA . PHE A 1 202 ? -7.105 2.567 3.720 1.00 98.38 202 PHE A CA 1
ATOM 1598 C C . PHE A 1 202 ? -8.047 3.493 2.946 1.00 98.38 202 PHE A C 1
ATOM 1600 O O . PHE A 1 202 ? -8.687 3.045 1.996 1.00 98.38 202 PHE A O 1
ATOM 1607 N N . SER A 1 203 ? -8.054 4.779 3.277 1.00 97.88 203 SER A N 1
ATOM 1608 C CA . SER A 1 203 ? -8.872 5.823 2.667 1.00 97.88 203 SER A CA 1
ATOM 1609 C C . SER A 1 203 ? -8.171 6.566 1.524 1.00 97.88 203 SER A C 1
ATOM 1611 O O . SER A 1 203 ? -8.847 7.301 0.813 1.00 97.88 203 SER A O 1
ATOM 1613 N N . TYR A 1 204 ? -6.859 6.365 1.326 1.00 97.00 204 TYR A N 1
ATOM 1614 C CA . TYR A 1 204 ? -6.102 6.941 0.206 1.00 97.00 204 TYR A CA 1
ATOM 1615 C C . TYR A 1 204 ? -6.700 6.544 -1.144 1.00 97.00 204 TYR A C 1
ATOM 1617 O O . TYR A 1 204 ? -7.074 5.372 -1.327 1.00 97.00 204 TYR A O 1
ATOM 1625 N N . THR A 1 205 ? -6.718 7.489 -2.087 1.00 95.69 205 THR A N 1
ATOM 1626 C CA . THR A 1 205 ? -7.241 7.264 -3.440 1.00 95.69 205 THR A CA 1
ATOM 1627 C C . THR A 1 205 ? -6.305 7.666 -4.568 1.00 95.69 205 THR A C 1
ATOM 1629 O O . THR A 1 205 ? -6.335 7.019 -5.614 1.00 95.69 205 THR A O 1
ATOM 1632 N N . GLY A 1 206 ? -5.505 8.711 -4.386 1.00 92.75 206 GLY A N 1
ATOM 1633 C CA . GLY A 1 206 ? -4.802 9.365 -5.486 1.00 92.75 206 GLY A CA 1
ATOM 1634 C C . GLY A 1 206 ? -5.744 10.076 -6.484 1.00 92.75 206 GLY A C 1
ATOM 1635 O O . GLY A 1 206 ? -6.978 9.954 -6.403 1.00 92.75 206 GLY A O 1
ATOM 1636 N N . PRO A 1 207 ? -5.170 10.800 -7.464 1.00 91.25 207 PRO A N 1
ATOM 1637 C CA . PRO A 1 207 ? -5.890 11.416 -8.576 1.00 91.25 207 PRO A CA 1
ATOM 1638 C C . PRO A 1 207 ? -6.155 10.420 -9.722 1.00 91.25 207 PRO A C 1
ATOM 1640 O O . PRO A 1 207 ? -5.244 9.836 -10.309 1.00 91.25 207 PRO A O 1
ATOM 1643 N N . HIS A 1 208 ? -7.421 10.237 -10.090 1.00 92.31 208 HIS A N 1
ATOM 1644 C CA . HIS A 1 208 ? -7.857 9.287 -11.119 1.00 92.31 208 HIS A CA 1
ATOM 1645 C C . HIS A 1 208 ? -7.968 9.962 -12.493 1.00 92.31 208 HIS A C 1
ATOM 1647 O O . HIS A 1 208 ? -8.812 10.840 -12.706 1.00 92.31 208 HIS A O 1
ATOM 1653 N N . LYS A 1 209 ? -7.209 9.479 -13.488 1.00 89.50 209 LYS A N 1
ATOM 1654 C CA . LYS A 1 209 ? -7.301 9.946 -14.886 1.00 89.50 209 LYS A CA 1
ATOM 1655 C C . LYS A 1 209 ? -8.698 9.724 -15.447 1.00 89.50 209 LYS A C 1
ATOM 1657 O O . LYS A 1 209 ? -9.252 10.581 -16.126 1.00 89.50 209 LYS A O 1
ATOM 1662 N N . GLU A 1 210 ? -9.339 8.612 -15.093 1.00 90.25 210 GLU A N 1
ATOM 1663 C CA . GLU A 1 210 ? -10.695 8.320 -15.562 1.00 90.25 210 GLU A CA 1
ATOM 1664 C C . GLU A 1 210 ? -11.787 9.234 -14.979 1.00 90.25 210 GLU A C 1
ATOM 1666 O O . GLU A 1 210 ? -12.908 9.247 -15.498 1.00 90.25 210 GLU A O 1
ATOM 1671 N N . LEU A 1 211 ? -11.482 9.972 -13.907 1.00 90.75 211 LEU A N 1
ATOM 1672 C CA . LEU A 1 211 ? -12.334 11.024 -13.347 1.00 90.75 211 LEU A CA 1
ATOM 1673 C C . LEU A 1 211 ? -11.961 12.409 -13.918 1.00 90.75 211 LEU A C 1
ATOM 1675 O O . LEU A 1 211 ? -12.706 13.377 -13.752 1.00 90.75 211 LEU A O 1
ATOM 1679 N N . GLY A 1 212 ? -10.866 12.487 -14.683 1.00 87.25 212 GLY A N 1
ATOM 1680 C CA . GLY A 1 212 ? -10.269 13.711 -15.211 1.00 87.25 212 GLY A CA 1
ATOM 1681 C C . GLY A 1 212 ? -9.694 14.589 -14.107 1.00 87.25 212 GLY A C 1
ATOM 1682 O O . GLY A 1 212 ? -9.989 15.780 -14.076 1.00 87.25 212 GLY A O 1
ATOM 1683 N N . GLU A 1 213 ? -8.972 13.964 -13.176 1.00 87.06 213 GLU A N 1
ATOM 1684 C CA . GLU A 1 213 ? -8.261 14.601 -12.054 1.00 87.06 213 GLU A CA 1
ATOM 1685 C C . GLU A 1 213 ? -6.756 14.752 -12.324 1.00 87.06 213 GLU A C 1
ATOM 1687 O O . GLU A 1 213 ? -6.030 15.306 -11.504 1.00 87.06 213 GLU A O 1
ATOM 1692 N N . VAL A 1 214 ? -6.301 14.252 -13.471 1.00 83.69 214 VAL A N 1
ATOM 1693 C CA . VAL A 1 214 ? -4.933 14.370 -13.973 1.00 83.69 214 VAL A CA 1
ATOM 1694 C C . VAL A 1 214 ? -5.010 15.142 -15.296 1.00 83.69 214 VAL A C 1
ATOM 1696 O O . VAL A 1 214 ? -5.941 14.861 -16.061 1.00 83.69 214 VAL A O 1
ATOM 1699 N N . PRO A 1 215 ? -4.107 16.106 -15.555 1.00 74.19 215 PRO A N 1
ATOM 1700 C CA . PRO A 1 215 ? -4.011 16.777 -16.851 1.00 74.19 215 PRO A CA 1
ATOM 1701 C C . PRO A 1 215 ? -3.796 15.773 -17.991 1.00 74.19 215 PRO A C 1
ATOM 1703 O O . PRO A 1 215 ? -3.201 14.711 -17.786 1.00 74.19 215 PRO A O 1
ATOM 1706 N N . ASP A 1 216 ? -4.283 16.092 -19.189 1.00 67.62 216 ASP A N 1
ATOM 1707 C CA . ASP A 1 216 ? -3.946 15.316 -20.380 1.00 67.62 216 ASP A CA 1
ATOM 1708 C C . ASP A 1 216 ? -2.559 15.760 -20.885 1.00 67.62 216 ASP A C 1
ATOM 1710 O O . ASP A 1 216 ? -2.324 16.944 -21.100 1.00 67.62 216 ASP A O 1
ATOM 1714 N N . GLU A 1 217 ? -1.633 14.811 -21.077 1.00 58.59 217 GLU A N 1
ATOM 1715 C CA . GLU A 1 217 ? -0.240 15.068 -21.510 1.00 58.59 217 GLU A CA 1
ATOM 1716 C C . GLU A 1 217 ? -0.140 15.870 -22.824 1.00 58.59 217 GLU A C 1
ATOM 1718 O O . GLU A 1 217 ? 0.840 16.576 -23.040 1.00 58.59 217 GLU A O 1
ATOM 1723 N N . ASP A 1 218 ? -1.162 15.796 -23.686 1.00 49.28 218 ASP A N 1
ATOM 1724 C CA . ASP A 1 218 ? -1.224 16.511 -24.967 1.00 49.28 218 ASP A CA 1
ATOM 1725 C C . ASP A 1 218 ? -1.627 18.001 -24.826 1.00 49.28 218 ASP A C 1
ATOM 1727 O O . ASP A 1 218 ? -1.501 18.752 -25.792 1.00 49.28 218 ASP A O 1
ATOM 1731 N N . GLU A 1 219 ? -2.131 18.446 -23.665 1.00 49.84 219 GLU A N 1
ATOM 1732 C CA . GLU A 1 219 ? -2.527 19.850 -23.432 1.00 49.84 219 GLU A CA 1
ATOM 1733 C C . GLU A 1 219 ? -1.338 20.731 -22.987 1.00 49.84 219 GLU A C 1
ATOM 1735 O O . GLU A 1 219 ? -1.379 21.947 -23.159 1.00 49.84 219 GLU A O 1
ATOM 1740 N N . GLU A 1 220 ? -0.236 20.144 -22.496 1.00 46.44 220 GLU A N 1
ATOM 1741 C CA . GLU A 1 220 ? 0.930 20.905 -22.009 1.00 46.44 220 GLU A CA 1
ATOM 1742 C C . GLU A 1 220 ? 1.843 21.451 -23.130 1.00 46.44 220 GLU A C 1
ATOM 1744 O O . GLU A 1 220 ? 2.622 22.373 -22.884 1.00 46.44 220 GLU A O 1
ATOM 1749 N N . GLU A 1 221 ? 1.760 20.941 -24.369 1.00 42.69 221 GLU A N 1
ATOM 1750 C CA . GLU A 1 221 ? 2.576 21.450 -25.492 1.00 42.69 221 GLU A CA 1
ATOM 1751 C C . GLU A 1 221 ? 1.995 22.712 -26.173 1.00 42.69 221 GLU A C 1
ATOM 1753 O O . GLU A 1 221 ? 2.702 23.344 -26.963 1.00 42.69 221 GLU A O 1
ATOM 1758 N N . GLU A 1 222 ? 0.750 23.120 -25.879 1.00 42.03 222 GLU A N 1
ATOM 1759 C CA . GLU A 1 222 ? 0.101 24.285 -26.522 1.00 42.03 222 GLU A CA 1
ATOM 1760 C C . GLU A 1 222 ? -0.029 25.544 -25.632 1.00 42.03 222 GLU A C 1
ATOM 1762 O O . GLU A 1 222 ? -0.398 26.598 -26.149 1.00 42.03 222 GLU A O 1
ATOM 1767 N N . GLU A 1 223 ? 0.329 25.510 -24.340 1.00 42.88 223 GLU A N 1
ATOM 1768 C CA . GLU A 1 223 ? 0.090 26.629 -23.400 1.00 42.88 223 GLU A CA 1
ATOM 1769 C C . GLU A 1 223 ? 1.309 27.538 -23.107 1.00 42.88 223 GLU A C 1
ATOM 1771 O O . GLU A 1 223 ? 1.479 28.062 -22.005 1.00 42.88 223 GLU A O 1
ATOM 1776 N N . GLU A 1 224 ? 2.145 27.828 -24.110 1.00 42.81 224 GLU A N 1
ATOM 1777 C CA . GLU A 1 224 ? 2.956 29.059 -24.094 1.00 42.81 224 GLU A CA 1
ATOM 1778 C C . GLU A 1 224 ? 2.179 30.190 -24.788 1.00 42.81 224 GLU A C 1
ATOM 1780 O O . GLU A 1 224 ? 2.436 30.470 -25.953 1.00 42.81 224 GLU A O 1
ATOM 1785 N N . GLU A 1 225 ? 1.216 30.803 -24.083 1.00 45.38 225 GLU A N 1
ATOM 1786 C CA . GLU A 1 225 ? 0.676 32.177 -24.248 1.00 45.38 225 GLU A CA 1
ATOM 1787 C C . GLU A 1 225 ? -0.822 32.241 -23.877 1.00 45.38 225 GLU A C 1
ATOM 1789 O O . GLU A 1 225 ? -1.671 32.143 -24.751 1.00 45.38 225 GLU A O 1
ATOM 1794 N N . GLU A 1 226 ? -1.152 32.469 -22.596 1.00 38.75 226 GLU A N 1
ATOM 1795 C CA . GLU A 1 226 ? -2.185 33.432 -22.150 1.00 38.75 226 GLU A CA 1
ATOM 1796 C C . GLU A 1 226 ? -2.258 33.481 -20.604 1.00 38.75 226 GLU A C 1
ATOM 1798 O O . GLU A 1 226 ? -2.668 32.537 -19.939 1.00 38.75 226 GLU A O 1
ATOM 1803 N N . GLU A 1 227 ? -1.857 34.616 -20.011 1.00 44.25 227 GLU A N 1
ATOM 1804 C CA . GLU A 1 227 ? -2.117 34.954 -18.600 1.00 44.25 227 GLU A CA 1
ATOM 1805 C C . GLU A 1 227 ? -3.614 35.296 -18.406 1.00 44.25 227 GLU A C 1
ATOM 1807 O O . GLU A 1 227 ? -3.974 36.451 -18.165 1.00 44.25 227 GLU A O 1
ATOM 1812 N N . GLU A 1 228 ? -4.510 34.317 -18.519 1.00 41.88 228 GLU A N 1
ATOM 1813 C CA . GLU A 1 228 ? -5.815 34.386 -17.852 1.00 41.88 228 GLU A CA 1
ATOM 1814 C C . GLU A 1 228 ? -5.726 33.595 -16.540 1.00 41.88 228 GLU A C 1
ATOM 1816 O O . GLU A 1 228 ? -5.021 32.594 -16.462 1.00 41.88 228 GLU A O 1
ATOM 1821 N N . GLU A 1 229 ? -6.384 34.064 -15.474 1.00 46.47 229 GLU A N 1
ATOM 1822 C CA . GLU A 1 229 ? -6.505 33.344 -14.197 1.00 46.47 229 GLU A CA 1
ATOM 1823 C C . GLU A 1 229 ? -7.288 32.034 -14.418 1.00 46.47 229 GLU A C 1
ATOM 1825 O O . GLU A 1 229 ? -8.467 31.920 -14.076 1.00 46.47 229 GLU A O 1
ATOM 1830 N N . GLU A 1 230 ? -6.661 31.040 -15.040 1.00 45.28 230 GLU A N 1
ATOM 1831 C CA . GLU A 1 230 ? -7.192 29.698 -15.136 1.00 45.28 230 GLU A CA 1
ATOM 1832 C C . GLU A 1 230 ? -7.192 29.151 -13.706 1.00 45.28 230 GLU A C 1
ATOM 1834 O O . GLU A 1 230 ? -6.152 28.840 -13.123 1.00 45.28 230 GLU A O 1
ATOM 1839 N N . GLU A 1 231 ? -8.370 29.100 -13.075 1.00 47.03 231 GLU A N 1
ATOM 1840 C CA . GLU A 1 231 ? -8.562 28.272 -11.887 1.00 47.03 231 GLU A CA 1
ATOM 1841 C C . GLU A 1 231 ? -8.202 26.837 -12.311 1.00 47.03 231 GLU A C 1
ATOM 1843 O O . GLU A 1 231 ? -9.022 26.135 -12.916 1.00 47.03 231 GLU A O 1
ATOM 1848 N N . GLY A 1 232 ? -6.945 26.447 -12.078 1.00 56.03 232 GLY A N 1
ATOM 1849 C CA . GLY A 1 232 ? -6.410 25.136 -12.414 1.00 56.03 232 GLY A CA 1
ATOM 1850 C C . GLY A 1 232 ? -7.250 24.025 -11.791 1.00 56.03 232 GLY A C 1
ATOM 1851 O O . GLY A 1 232 ? -8.005 24.239 -10.834 1.00 56.03 232 GLY A O 1
ATOM 1852 N N . LEU A 1 233 ? -7.151 22.822 -12.355 1.00 61.88 233 LEU A N 1
ATOM 1853 C CA . LEU A 1 233 ? -7.817 21.640 -11.816 1.00 61.88 233 LEU A CA 1
ATOM 1854 C C . LEU A 1 233 ? -7.477 21.502 -10.327 1.00 61.88 233 LEU A C 1
ATOM 1856 O O . LEU A 1 233 ? -6.321 21.306 -9.958 1.00 61.88 233 LEU A O 1
ATOM 1860 N N . THR A 1 234 ? -8.474 21.657 -9.451 1.00 75.50 234 THR A N 1
ATOM 1861 C CA . THR A 1 234 ? -8.208 21.508 -8.022 1.00 75.50 234 THR A CA 1
ATOM 1862 C C . THR A 1 234 ? -7.999 20.029 -7.735 1.00 75.50 234 THR A C 1
ATOM 1864 O O . THR A 1 234 ? -8.917 19.234 -7.933 1.00 75.50 234 THR A O 1
ATOM 1867 N N . SER A 1 235 ? -6.791 19.677 -7.290 1.00 81.81 235 SER A N 1
ATOM 1868 C CA . SER A 1 235 ? -6.447 18.308 -6.900 1.00 81.81 235 SER A CA 1
ATOM 1869 C C . SER A 1 235 ? -7.454 17.776 -5.868 1.00 81.81 235 SER A C 1
ATOM 1871 O O . SER A 1 235 ? -7.873 18.543 -4.986 1.00 81.81 235 SER A O 1
ATO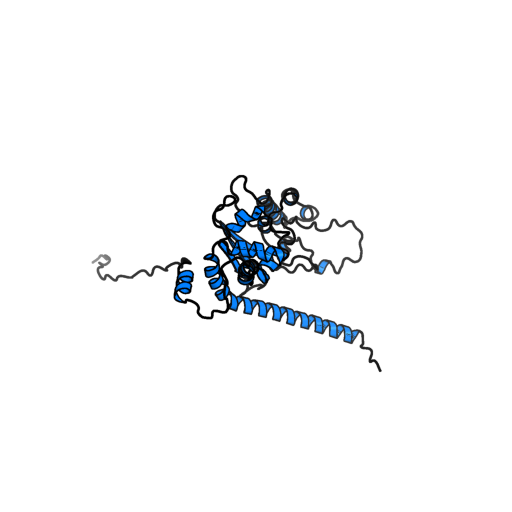M 1873 N N . PRO A 1 236 ? -7.872 16.499 -5.959 1.00 88.25 236 PRO A N 1
ATOM 1874 C CA . PRO A 1 236 ? -8.745 15.908 -4.957 1.00 88.25 236 PRO A CA 1
ATOM 1875 C C . PRO A 1 236 ? -8.103 15.970 -3.566 1.00 88.25 236 PRO A C 1
ATOM 1877 O O . PRO A 1 236 ? -6.884 15.940 -3.404 1.00 88.25 236 PRO A O 1
ATOM 1880 N N . VAL A 1 237 ? -8.947 16.051 -2.537 1.00 92.88 237 VAL A N 1
ATOM 1881 C CA . VAL A 1 237 ? -8.479 15.979 -1.148 1.00 92.88 237 VAL A CA 1
ATOM 1882 C C . VAL A 1 237 ? -8.043 14.550 -0.858 1.00 92.88 237 VAL A C 1
ATOM 1884 O O . VAL A 1 237 ? -8.878 13.643 -0.877 1.00 92.88 237 VAL A O 1
ATOM 1887 N N . GLU A 1 238 ? -6.766 14.360 -0.542 1.00 92.75 238 GLU A N 1
ATOM 1888 C CA . GLU A 1 238 ? -6.265 13.065 -0.100 1.00 92.75 238 GLU A CA 1
ATOM 1889 C C . GLU A 1 238 ? -6.515 12.840 1.388 1.00 92.75 238 GLU A C 1
ATOM 1891 O O . GLU A 1 238 ? -6.361 13.725 2.228 1.00 92.75 238 GLU A O 1
ATOM 1896 N N . ALA A 1 239 ? -6.936 11.618 1.705 1.00 94.12 239 ALA A N 1
ATOM 1897 C CA . ALA A 1 239 ? -7.221 11.193 3.070 1.00 94.12 239 ALA A CA 1
ATOM 1898 C C . ALA A 1 239 ? -5.955 10.823 3.861 1.00 94.12 239 ALA A C 1
ATOM 1900 O O . ALA A 1 239 ? -6.024 10.626 5.075 1.00 94.12 239 ALA A O 1
ATOM 1901 N N . PHE A 1 240 ? -4.838 10.648 3.156 1.00 93.81 240 PHE A N 1
ATOM 1902 C CA . PHE A 1 240 ? -3.569 10.185 3.687 1.00 93.81 240 PHE A CA 1
ATOM 1903 C C . PHE A 1 240 ? -2.449 10.610 2.735 1.00 93.81 240 PHE A C 1
ATOM 1905 O O . PHE A 1 240 ? -2.519 10.315 1.541 1.00 93.81 240 PHE A O 1
ATOM 1912 N N . ASP A 1 241 ? -1.434 11.290 3.251 1.00 89.44 241 ASP A N 1
ATOM 1913 C CA . ASP A 1 241 ? -0.337 11.795 2.430 1.00 89.44 241 ASP A CA 1
ATOM 1914 C C . ASP A 1 241 ? 0.584 10.653 1.981 1.00 89.44 241 ASP A C 1
ATOM 1916 O O . ASP A 1 241 ? 0.823 9.706 2.730 1.00 89.44 241 ASP A O 1
ATOM 1920 N N . TYR A 1 242 ? 1.104 10.737 0.753 1.00 89.88 242 TYR A N 1
ATOM 1921 C CA . TYR A 1 242 ? 2.057 9.762 0.193 1.00 89.88 242 TYR A CA 1
ATOM 1922 C C . TYR A 1 242 ? 1.570 8.301 0.263 1.00 89.88 242 TYR A C 1
ATOM 1924 O O . TYR A 1 242 ? 2.348 7.364 0.452 1.00 89.88 242 TYR A O 1
ATOM 1932 N N . GLY A 1 243 ? 0.256 8.075 0.145 1.00 93.62 243 GLY A N 1
ATOM 1933 C CA . GLY A 1 243 ? -0.316 6.735 0.292 1.00 93.62 243 GLY A CA 1
ATOM 1934 C C . GLY A 1 243 ? 0.151 5.736 -0.772 1.00 93.62 243 GLY A C 1
ATOM 1935 O O . GLY A 1 243 ? 0.207 4.536 -0.498 1.00 93.62 243 GLY A O 1
ATOM 1936 N N . ASP A 1 244 ? 0.523 6.205 -1.957 1.00 93.75 244 ASP A N 1
ATOM 1937 C CA . ASP A 1 244 ? 1.173 5.419 -3.003 1.00 93.75 244 ASP A CA 1
ATOM 1938 C C . ASP A 1 244 ? 2.618 5.054 -2.652 1.00 93.75 244 ASP A C 1
ATOM 1940 O O . ASP A 1 244 ? 2.987 3.891 -2.810 1.00 93.75 244 ASP A O 1
ATOM 1944 N N . GLU A 1 245 ? 3.409 5.986 -2.115 1.00 92.88 245 GLU A N 1
ATOM 1945 C CA . GLU A 1 245 ? 4.771 5.695 -1.650 1.00 92.88 245 GLU A CA 1
ATOM 1946 C C . GLU A 1 245 ? 4.735 4.648 -0.536 1.00 92.88 245 GLU A C 1
ATOM 1948 O O . GLU A 1 245 ? 5.423 3.633 -0.622 1.00 92.88 245 GLU A O 1
ATOM 1953 N N . VAL A 1 246 ? 3.833 4.809 0.441 1.00 94.94 246 VAL A N 1
ATOM 1954 C CA . VAL A 1 246 ? 3.611 3.801 1.487 1.00 94.94 246 VAL A CA 1
ATOM 1955 C C . VAL A 1 246 ? 3.197 2.461 0.876 1.00 94.94 246 VAL A C 1
ATOM 1957 O O . VAL A 1 246 ? 3.674 1.420 1.320 1.00 94.94 246 VAL A O 1
ATOM 1960 N N . ALA A 1 247 ? 2.363 2.440 -0.168 1.00 96.75 247 ALA A N 1
ATOM 1961 C CA . ALA A 1 247 ? 2.027 1.193 -0.853 1.00 96.75 247 ALA A CA 1
ATOM 1962 C C . ALA A 1 247 ? 3.268 0.526 -1.467 1.00 96.75 247 ALA A C 1
ATOM 1964 O O . ALA A 1 247 ? 3.464 -0.678 -1.291 1.00 96.75 247 ALA A O 1
ATOM 1965 N N . VAL A 1 248 ? 4.129 1.292 -2.139 1.00 95.50 248 VAL A N 1
ATOM 1966 C CA . VAL A 1 248 ? 5.385 0.783 -2.709 1.00 95.50 248 VAL A CA 1
ATOM 1967 C C . VAL A 1 248 ? 6.305 0.260 -1.608 1.00 95.50 248 VAL A C 1
ATOM 1969 O O . VAL A 1 248 ? 6.738 -0.888 -1.690 1.00 95.50 248 VAL A O 1
ATOM 1972 N N . THR A 1 249 ? 6.532 1.023 -0.539 1.00 95.88 249 THR A N 1
ATOM 1973 C CA . THR A 1 249 ? 7.354 0.609 0.608 1.00 95.88 249 THR A CA 1
ATOM 1974 C C . THR A 1 249 ? 6.821 -0.673 1.249 1.00 95.88 249 THR A C 1
ATOM 1976 O O . THR A 1 249 ? 7.580 -1.605 1.522 1.00 95.88 249 THR A O 1
ATOM 1979 N N . LEU A 1 250 ? 5.503 -0.789 1.441 1.00 97.06 250 LEU A N 1
ATOM 1980 C CA . LEU A 1 250 ? 4.900 -2.010 1.975 1.00 97.06 250 LEU A CA 1
ATOM 1981 C C . LEU A 1 250 ? 5.093 -3.212 1.035 1.00 97.06 250 LEU A C 1
ATOM 1983 O O . LEU A 1 250 ? 5.320 -4.324 1.514 1.00 97.06 250 LEU A O 1
ATOM 1987 N N . ALA A 1 251 ? 4.986 -3.014 -0.282 1.00 97.50 251 ALA A N 1
ATOM 1988 C CA . ALA A 1 251 ? 5.055 -4.084 -1.276 1.00 97.50 251 ALA A CA 1
ATOM 1989 C C . ALA A 1 251 ? 6.480 -4.549 -1.602 1.00 97.50 251 ALA A C 1
ATOM 1991 O O . ALA A 1 251 ? 6.695 -5.753 -1.755 1.00 97.50 251 ALA A O 1
ATOM 1992 N N . GLU A 1 252 ? 7.428 -3.620 -1.702 1.00 95.25 252 GLU A N 1
ATOM 1993 C CA . GLU A 1 252 ? 8.790 -3.872 -2.183 1.00 95.25 252 GLU A CA 1
ATOM 1994 C C . GLU A 1 252 ? 9.803 -4.027 -1.045 1.00 95.25 252 GLU A C 1
ATOM 1996 O O . GLU A 1 252 ? 10.782 -4.761 -1.186 1.00 95.25 252 GLU A O 1
ATOM 2001 N N . GLU A 1 253 ? 9.555 -3.402 0.109 1.00 95.88 253 GLU A N 1
ATOM 2002 C CA . GLU A 1 253 ? 10.512 -3.380 1.217 1.00 95.88 253 GLU A CA 1
ATOM 2003 C C . GLU A 1 253 ? 9.997 -4.153 2.431 1.00 95.88 253 GLU A C 1
ATOM 2005 O O . GLU A 1 253 ? 10.602 -5.161 2.807 1.00 95.88 253 GLU A O 1
ATOM 2010 N N . LEU A 1 254 ? 8.855 -3.759 3.008 1.00 96.56 254 LEU A N 1
ATOM 2011 C CA . LEU A 1 254 ? 8.329 -4.389 4.224 1.00 96.56 254 LEU A CA 1
ATOM 2012 C C . LEU A 1 254 ? 7.950 -5.851 3.980 1.00 96.56 254 LEU A C 1
ATOM 2014 O O . LEU A 1 254 ? 8.431 -6.756 4.664 1.00 96.56 254 LEU A O 1
ATOM 2018 N N . PHE A 1 255 ? 7.054 -6.101 3.018 1.00 97.69 255 PHE A N 1
ATOM 2019 C CA . PHE A 1 255 ? 6.493 -7.429 2.819 1.00 97.69 255 PHE A CA 1
ATOM 2020 C C . PHE A 1 255 ? 7.565 -8.444 2.417 1.00 97.69 255 PHE A C 1
ATOM 2022 O O . PHE A 1 255 ? 7.594 -9.499 3.051 1.00 97.69 255 PHE A O 1
ATOM 2029 N N . PRO A 1 256 ? 8.466 -8.208 1.445 1.00 97.19 256 PRO A N 1
ATOM 2030 C CA . PRO A 1 256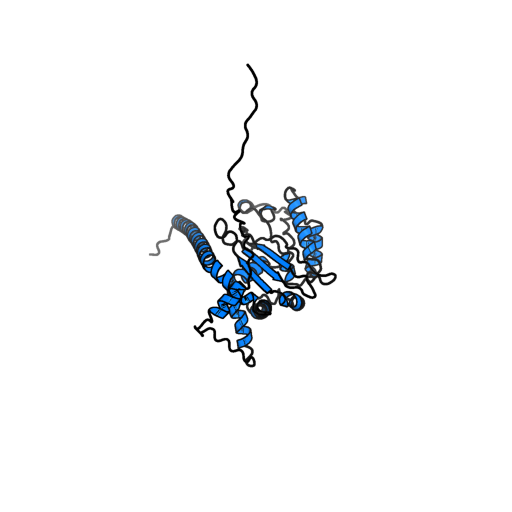 ? 9.484 -9.187 1.072 1.00 97.19 256 PRO A CA 1
ATOM 2031 C C . PRO A 1 256 ? 10.490 -9.445 2.199 1.00 97.19 256 PRO A C 1
ATOM 2033 O O . PRO A 1 256 ? 10.831 -10.606 2.437 1.00 97.19 256 PRO A O 1
ATOM 2036 N N . ASN A 1 257 ? 10.867 -8.408 2.956 1.00 96.38 257 ASN A N 1
ATOM 2037 C CA . ASN A 1 257 ? 11.887 -8.488 4.005 1.00 96.38 257 ASN A CA 1
ATOM 2038 C C . ASN A 1 257 ? 11.325 -8.705 5.422 1.00 96.38 257 ASN A C 1
ATOM 2040 O O . ASN A 1 257 ? 12.079 -8.650 6.387 1.00 96.38 257 ASN A O 1
ATOM 2044 N N . ALA A 1 258 ? 10.033 -9.014 5.573 1.00 96.31 258 ALA A N 1
ATOM 2045 C CA . ALA A 1 258 ? 9.372 -9.148 6.876 1.00 96.31 258 ALA A CA 1
ATOM 2046 C C . ALA A 1 258 ? 10.099 -10.078 7.866 1.00 96.31 258 ALA A C 1
ATOM 2048 O O . ALA A 1 258 ? 10.175 -9.781 9.049 1.00 96.31 258 ALA A O 1
ATOM 2049 N N . VAL A 1 259 ? 10.669 -11.195 7.398 1.00 94.69 259 VAL A N 1
ATOM 2050 C CA . VAL A 1 259 ? 11.415 -12.115 8.279 1.00 94.69 259 VAL A CA 1
ATOM 2051 C C . VAL A 1 259 ? 12.676 -11.452 8.833 1.00 94.69 259 VAL A C 1
ATOM 2053 O O . VAL A 1 259 ? 12.959 -11.624 10.008 1.00 94.69 259 VAL A O 1
ATOM 2056 N N . LYS A 1 260 ? 13.378 -10.652 8.021 1.00 93.44 260 LYS A N 1
ATOM 2057 C CA . LYS A 1 260 ? 14.573 -9.914 8.445 1.00 93.44 260 LYS A CA 1
ATOM 2058 C C . LYS A 1 260 ? 14.231 -8.912 9.548 1.00 93.44 260 LYS A C 1
ATOM 2060 O O . LYS A 1 260 ? 14.883 -8.917 10.579 1.00 93.44 260 LYS A O 1
ATOM 2065 N N . TYR A 1 261 ? 13.186 -8.104 9.359 1.00 93.38 261 TYR A N 1
ATOM 2066 C CA . TYR A 1 261 ? 12.740 -7.160 10.393 1.00 93.38 261 TYR A CA 1
ATOM 2067 C C . TYR A 1 261 ? 12.293 -7.879 11.668 1.00 93.38 261 TYR A C 1
ATOM 2069 O O . TYR A 1 261 ? 12.623 -7.460 12.769 1.00 93.38 261 TYR A O 1
ATOM 2077 N N . PHE A 1 262 ? 11.590 -9.006 11.530 1.00 92.69 262 PHE A N 1
ATOM 2078 C CA . PHE A 1 262 ? 11.192 -9.797 12.688 1.00 92.69 262 PHE A CA 1
ATOM 2079 C C . PHE A 1 262 ? 12.399 -10.306 13.485 1.00 92.69 262 PHE A C 1
ATOM 2081 O O . PHE A 1 262 ? 12.360 -10.251 14.707 1.00 92.69 262 PHE A O 1
ATOM 2088 N N . THR A 1 263 ? 13.455 -10.802 12.829 1.00 89.56 263 THR A N 1
ATOM 2089 C CA . THR A 1 263 ? 14.630 -11.357 13.522 1.00 89.56 263 THR A CA 1
ATOM 2090 C C . THR A 1 263 ? 15.557 -10.283 14.081 1.00 89.56 263 THR A C 1
ATOM 2092 O O . THR A 1 263 ? 16.031 -10.445 15.202 1.00 89.56 263 THR A O 1
ATOM 2095 N N . SER A 1 264 ? 15.767 -9.171 13.366 1.00 86.31 264 SER A N 1
ATOM 2096 C CA . SER A 1 264 ? 16.619 -8.064 13.833 1.00 86.31 264 SER A CA 1
ATOM 2097 C C . SER A 1 264 ? 16.158 -7.497 15.178 1.00 86.31 264 SER A C 1
ATOM 2099 O O . SER A 1 264 ? 16.985 -7.225 16.043 1.00 86.31 264 SER A O 1
ATOM 2101 N N . ALA A 1 265 ? 14.846 -7.466 15.421 1.00 79.06 265 ALA A N 1
ATOM 2102 C CA . ALA A 1 265 ? 14.294 -7.056 16.707 1.00 79.06 265 ALA A CA 1
ATOM 2103 C C . ALA A 1 265 ? 14.745 -7.912 17.912 1.00 79.06 265 ALA A C 1
ATOM 2105 O O . ALA A 1 265 ? 14.693 -7.452 19.055 1.00 79.06 265 ALA A O 1
ATOM 2106 N N . PHE A 1 266 ? 15.157 -9.165 17.697 1.00 79.50 266 PHE A N 1
ATOM 2107 C CA . PHE A 1 266 ? 15.684 -10.034 18.758 1.00 79.50 266 PHE A CA 1
ATOM 2108 C C . PHE A 1 266 ? 17.205 -9.920 18.894 1.00 79.50 266 PHE A C 1
ATOM 2110 O O . PHE A 1 266 ? 17.718 -10.056 20.000 1.00 79.50 266 PHE A O 1
ATOM 2117 N N . GLU A 1 267 ? 17.913 -9.617 17.804 1.00 72.50 267 GLU A N 1
ATOM 2118 C CA . GLU A 1 267 ? 19.370 -9.422 17.795 1.00 72.50 267 GLU A CA 1
ATOM 2119 C C . GLU A 1 267 ? 19.793 -8.156 18.553 1.00 72.50 267 GLU A C 1
ATOM 2121 O O . GLU A 1 267 ? 20.825 -8.143 19.220 1.00 72.50 267 GLU A O 1
ATOM 2126 N N . GLU A 1 268 ? 18.992 -7.091 18.488 1.00 64.25 268 GLU A N 1
ATOM 2127 C CA . GLU A 1 268 ? 19.271 -5.840 19.207 1.00 64.25 268 GLU A CA 1
ATOM 2128 C C . GLU A 1 268 ? 18.964 -5.930 20.713 1.00 64.25 268 GLU A C 1
ATOM 2130 O O . GLU A 1 268 ? 19.475 -5.146 21.516 1.00 64.25 268 GLU A O 1
ATOM 2135 N N . ASN A 1 269 ? 18.174 -6.930 21.114 1.00 58.78 269 ASN A N 1
ATOM 2136 C CA . ASN A 1 269 ? 17.842 -7.228 22.499 1.00 58.78 269 ASN A CA 1
ATOM 2137 C C . ASN A 1 269 ? 18.726 -8.383 23.017 1.00 58.78 269 ASN A C 1
ATOM 2139 O O . ASN A 1 269 ? 18.259 -9.514 23.149 1.00 58.78 269 ASN A O 1
ATOM 2143 N N . ASP A 1 270 ? 19.979 -8.067 23.376 1.00 53.38 270 ASP A N 1
ATOM 2144 C CA . ASP A 1 270 ? 21.043 -8.940 23.951 1.00 53.38 270 ASP A CA 1
ATOM 2145 C C . ASP A 1 270 ? 20.644 -9.701 25.252 1.00 53.38 270 ASP A C 1
ATOM 2147 O O . ASP A 1 270 ? 21.447 -10.405 25.856 1.00 53.38 270 ASP A O 1
ATOM 2151 N N . ASP A 1 271 ? 19.389 -9.567 25.702 1.00 55.12 271 ASP A N 1
ATOM 2152 C CA . ASP A 1 271 ? 18.779 -10.261 26.848 1.00 55.12 271 ASP A CA 1
ATOM 2153 C C . ASP A 1 271 ? 17.725 -11.318 26.430 1.00 55.12 271 ASP A C 1
ATOM 2155 O O . ASP A 1 271 ? 17.089 -11.939 27.291 1.00 55.12 271 ASP A O 1
ATOM 2159 N N . SER A 1 272 ? 17.479 -11.527 25.128 1.00 54.75 272 SER A N 1
ATOM 2160 C CA . SER A 1 272 ? 16.563 -12.572 24.660 1.00 54.75 272 SER A CA 1
ATOM 2161 C C . SER A 1 272 ? 17.304 -13.906 24.479 1.00 54.75 272 SER A C 1
ATOM 2163 O O . SER A 1 272 ? 18.162 -14.045 23.621 1.00 54.75 272 SER A O 1
ATOM 2165 N N . ASP A 1 273 ? 16.941 -14.931 25.261 1.00 54.94 273 ASP A N 1
ATOM 2166 C CA . ASP A 1 273 ? 17.435 -16.325 25.135 1.00 54.94 273 ASP A CA 1
ATOM 2167 C C . ASP A 1 273 ? 17.064 -16.995 23.775 1.00 54.94 273 ASP A C 1
ATOM 2169 O O . ASP A 1 273 ? 17.145 -18.216 23.623 1.00 54.94 273 ASP A O 1
ATOM 2173 N N . LEU A 1 274 ? 16.591 -16.223 22.790 1.00 55.16 274 LEU A N 1
ATOM 2174 C CA . LEU A 1 274 ? 16.160 -16.667 21.466 1.00 55.16 274 LEU A CA 1
ATOM 2175 C C . LEU A 1 274 ? 17.174 -16.217 20.405 1.00 55.16 274 LEU A C 1
ATOM 2177 O O . LEU A 1 274 ? 16.886 -15.344 19.592 1.00 55.16 274 LEU A O 1
ATOM 2181 N N . GLU A 1 275 ? 18.341 -16.859 20.369 1.00 56.97 275 GLU A N 1
ATOM 2182 C CA . GLU A 1 275 ? 19.193 -16.825 19.175 1.00 56.97 275 GLU A CA 1
ATOM 2183 C C . GLU A 1 275 ? 18.509 -17.650 18.069 1.00 56.97 275 GLU A C 1
ATOM 2185 O O . GLU A 1 275 ? 18.461 -18.882 18.123 1.00 56.97 275 GLU A O 1
ATOM 2190 N N . ILE A 1 276 ? 17.910 -16.974 17.082 1.00 65.06 276 ILE A N 1
ATOM 2191 C CA . ILE A 1 276 ? 17.333 -17.630 15.902 1.00 65.06 276 ILE A CA 1
ATOM 2192 C C . ILE A 1 276 ? 18.470 -17.878 14.905 1.00 65.06 276 ILE A C 1
ATOM 2194 O O . ILE A 1 276 ? 18.821 -16.996 14.126 1.00 65.06 276 ILE A O 1
ATOM 2198 N N . ASP A 1 277 ? 19.037 -19.086 14.921 1.00 65.44 277 ASP A N 1
ATOM 2199 C CA . ASP A 1 277 ? 20.000 -19.521 13.905 1.00 65.44 277 ASP A CA 1
ATOM 2200 C C . ASP A 1 277 ? 19.272 -19.826 12.584 1.00 65.44 277 ASP A C 1
ATOM 2202 O O . ASP A 1 277 ? 18.648 -20.875 12.417 1.00 65.44 277 ASP A O 1
ATOM 2206 N N . LEU A 1 278 ? 19.310 -18.873 11.650 1.00 64.75 278 LEU A N 1
ATOM 2207 C CA . LEU A 1 278 ? 18.731 -19.031 10.312 1.00 64.75 278 LEU A CA 1
ATOM 2208 C C . LEU A 1 278 ? 19.578 -19.930 9.393 1.00 64.75 278 LEU A C 1
ATOM 2210 O O . LEU A 1 278 ? 19.083 -20.310 8.330 1.00 64.75 278 LEU A O 1
ATOM 2214 N N . ASP A 1 279 ? 20.810 -20.270 9.790 1.00 64.56 279 ASP A N 1
ATOM 2215 C CA . ASP A 1 279 ? 21.731 -21.120 9.028 1.00 64.56 279 ASP A CA 1
ATOM 2216 C C . ASP A 1 279 ? 21.618 -22.614 9.417 1.00 64.56 279 ASP A C 1
ATOM 2218 O O . ASP A 1 279 ? 22.321 -23.461 8.853 1.00 64.56 279 ASP A O 1
ATOM 2222 N N . ASP A 1 280 ? 20.713 -22.979 10.341 1.00 70.12 280 ASP A N 1
ATOM 2223 C CA . ASP A 1 280 ? 20.375 -24.382 10.619 1.00 70.12 280 ASP A CA 1
ATOM 2224 C C . ASP A 1 280 ? 19.596 -24.997 9.439 1.00 70.12 280 ASP A C 1
ATOM 2226 O O . ASP A 1 280 ? 18.369 -24.944 9.337 1.00 70.12 280 ASP A O 1
ATOM 2230 N N . ASP A 1 281 ? 20.349 -25.625 8.535 1.00 59.75 281 ASP A N 1
ATOM 2231 C CA . ASP A 1 281 ? 19.894 -26.299 7.312 1.00 59.75 281 ASP A CA 1
ATOM 2232 C C . ASP A 1 281 ? 19.029 -27.564 7.548 1.00 59.75 281 ASP A C 1
ATOM 2234 O O . ASP A 1 281 ? 18.774 -28.327 6.606 1.00 59.75 281 ASP A O 1
ATOM 2238 N N . SER A 1 282 ? 18.570 -27.839 8.777 1.00 62.34 282 SER A N 1
ATOM 2239 C CA . SER A 1 282 ? 17.749 -29.014 9.107 1.00 62.34 282 SER A CA 1
ATOM 2240 C C . SER A 1 282 ? 16.275 -28.674 9.400 1.00 62.34 282 SER A C 1
ATOM 2242 O O . SER A 1 282 ? 15.814 -28.771 10.537 1.00 62.34 282 SER A O 1
ATOM 2244 N N . PRO A 1 283 ? 15.464 -28.320 8.380 1.00 63.53 283 PRO A N 1
ATOM 2245 C CA . PRO A 1 283 ? 14.051 -28.046 8.600 1.00 63.53 283 PRO A CA 1
ATOM 2246 C C . PRO A 1 283 ? 13.330 -29.309 9.088 1.00 63.53 283 PRO A C 1
ATOM 2248 O O . PRO A 1 283 ? 13.374 -30.360 8.444 1.00 63.53 283 PRO A O 1
ATOM 2251 N N . ASP A 1 284 ? 12.604 -29.196 10.201 1.00 76.62 284 ASP A N 1
ATOM 2252 C CA . ASP A 1 284 ? 11.656 -30.224 10.635 1.00 76.62 284 ASP A CA 1
ATOM 2253 C C . ASP A 1 284 ? 10.474 -30.265 9.647 1.00 76.62 284 ASP A C 1
ATOM 2255 O O . ASP A 1 284 ? 9.495 -29.517 9.752 1.00 76.62 284 ASP A O 1
ATOM 2259 N N . GLU A 1 285 ? 10.592 -31.132 8.636 1.00 76.62 285 GLU A N 1
ATOM 2260 C CA . GLU A 1 285 ? 9.587 -31.301 7.584 1.00 76.62 285 GLU A CA 1
ATOM 2261 C C . GLU A 1 285 ? 8.208 -31.692 8.141 1.00 76.62 285 GLU A C 1
ATOM 2263 O O . GLU A 1 285 ? 7.187 -31.323 7.555 1.00 76.62 285 GLU A O 1
ATOM 2268 N N . GLU A 1 286 ? 8.144 -32.407 9.272 1.00 73.94 286 GLU A N 1
ATOM 2269 C CA . GLU A 1 286 ? 6.883 -32.829 9.888 1.00 73.94 286 GLU A CA 1
ATOM 2270 C C . GLU A 1 286 ? 6.185 -31.646 10.574 1.00 73.94 286 GLU A C 1
ATOM 2272 O O . GLU A 1 286 ? 4.982 -31.432 10.376 1.00 73.94 286 GLU A O 1
ATOM 2277 N N . ALA A 1 287 ? 6.935 -30.829 11.320 1.00 73.06 287 ALA A N 1
ATOM 2278 C CA . ALA A 1 287 ? 6.428 -29.599 11.924 1.00 73.06 287 ALA A CA 1
ATOM 2279 C C . ALA A 1 287 ? 5.960 -28.598 10.856 1.00 73.06 287 ALA A C 1
ATOM 2281 O O . ALA A 1 287 ? 4.855 -28.051 10.955 1.00 73.06 287 ALA A O 1
ATOM 2282 N N . LEU A 1 288 ? 6.748 -28.419 9.791 1.00 72.81 288 LEU A N 1
ATOM 2283 C CA . LEU A 1 288 ? 6.400 -27.549 8.670 1.00 72.81 288 LEU A CA 1
ATOM 2284 C C . LEU A 1 288 ? 5.145 -28.049 7.939 1.00 72.81 288 LEU A C 1
ATOM 2286 O O . LEU A 1 288 ? 4.222 -27.274 7.684 1.00 72.81 288 LEU A O 1
ATOM 2290 N N . ALA A 1 289 ? 5.052 -29.352 7.654 1.00 75.81 289 ALA A N 1
ATOM 2291 C CA . ALA A 1 289 ? 3.872 -29.943 7.027 1.00 75.81 289 ALA A CA 1
ATOM 2292 C C . ALA A 1 289 ? 2.614 -29.797 7.899 1.00 75.81 289 ALA A C 1
ATOM 2294 O O . ALA A 1 289 ? 1.517 -29.576 7.379 1.00 75.81 289 ALA A O 1
ATOM 2295 N N . LYS A 1 290 ? 2.747 -29.873 9.227 1.00 74.25 290 LYS A N 1
ATOM 2296 C CA . LYS A 1 290 ? 1.638 -29.654 10.164 1.00 74.25 290 LYS A CA 1
ATOM 2297 C C . LYS A 1 290 ? 1.154 -28.199 10.167 1.00 74.25 290 LYS A C 1
ATOM 2299 O O . LYS A 1 290 ? -0.054 -27.969 10.173 1.00 74.25 290 LYS A O 1
ATOM 2304 N N . LEU A 1 291 ? 2.065 -27.227 10.106 1.00 70.62 291 LEU A N 1
ATOM 2305 C CA . LEU A 1 291 ? 1.723 -25.802 9.988 1.00 70.62 291 LEU A CA 1
ATOM 2306 C C . LEU A 1 291 ? 1.017 -25.492 8.658 1.00 70.62 291 LEU A C 1
ATOM 2308 O O . LEU A 1 291 ? -0.028 -24.837 8.639 1.00 70.62 291 LEU A O 1
ATOM 2312 N N . LEU A 1 292 ? 1.540 -26.032 7.554 1.00 69.25 292 LEU A N 1
ATOM 2313 C CA . LEU A 1 292 ? 0.981 -25.847 6.210 1.00 69.25 292 LEU A CA 1
ATOM 2314 C C . LEU A 1 292 ? -0.343 -26.601 5.990 1.00 69.25 292 LEU A C 1
ATOM 2316 O O . LEU A 1 292 ? -1.135 -26.210 5.138 1.00 69.25 292 LEU A O 1
ATOM 2320 N N . SER A 1 293 ? -0.604 -27.680 6.736 1.00 66.75 293 SER A N 1
ATOM 2321 C CA . SER A 1 293 ? -1.868 -28.433 6.654 1.00 66.75 293 SER A CA 1
ATOM 2322 C C . SER A 1 293 ? -2.967 -27.904 7.579 1.00 66.75 293 SER A C 1
ATOM 2324 O O . SER A 1 293 ? -4.138 -28.140 7.300 1.00 66.75 293 SER A O 1
ATOM 2326 N N . GLY A 1 294 ? -2.624 -27.165 8.641 1.00 51.44 294 GLY A N 1
ATOM 2327 C CA . GLY A 1 294 ? -3.593 -26.512 9.533 1.00 51.44 294 GLY A CA 1
ATOM 2328 C C . GLY A 1 294 ? -4.227 -25.236 8.960 1.00 51.44 294 GLY A C 1
ATOM 2329 O O . GLY A 1 294 ? -5.228 -24.749 9.486 1.00 51.44 294 GLY A O 1
ATOM 2330 N N . SER A 1 295 ? -3.674 -24.693 7.874 1.00 46.47 295 SER A N 1
ATOM 2331 C CA . SER A 1 295 ? -4.222 -23.559 7.125 1.00 46.47 295 SER A CA 1
ATOM 2332 C C . SER A 1 295 ? -5.245 -24.062 6.091 1.00 46.47 295 SER A C 1
ATOM 2334 O O . SER A 1 295 ? -5.010 -24.077 4.885 1.00 46.47 295 SER A O 1
ATOM 2336 N N . ASP A 1 296 ? -6.403 -24.525 6.577 1.00 37.53 296 ASP A N 1
ATOM 2337 C CA . ASP A 1 296 ? -7.511 -25.057 5.770 1.00 37.53 296 ASP A CA 1
ATOM 2338 C C . ASP A 1 296 ? -8.093 -24.011 4.796 1.00 37.53 296 ASP A C 1
ATOM 2340 O O . ASP A 1 296 ? -9.083 -23.319 5.057 1.00 37.53 296 ASP A O 1
ATOM 2344 N N . MET A 1 297 ? -7.520 -23.949 3.596 1.00 35.06 297 MET A N 1
ATOM 2345 C CA . MET A 1 297 ? -8.167 -23.379 2.424 1.00 35.06 297 MET A CA 1
ATOM 2346 C C . MET A 1 297 ? -9.276 -24.350 1.998 1.00 35.06 297 MET A C 1
ATOM 2348 O O . MET A 1 297 ? -9.015 -25.368 1.357 1.00 35.06 297 MET A O 1
ATOM 2352 N N . LYS A 1 298 ? -10.531 -24.057 2.379 1.00 31.95 298 LYS A N 1
ATOM 2353 C CA . LYS A 1 298 ? -11.734 -24.796 1.951 1.00 31.95 298 LYS A CA 1
ATOM 2354 C C . LYS A 1 298 ? -11.796 -24.885 0.423 1.00 31.95 298 LYS A C 1
ATOM 2356 O O . LYS A 1 298 ? -12.409 -24.055 -0.248 1.00 31.95 298 LYS A O 1
ATOM 2361 N N . LYS A 1 299 ? -11.206 -25.936 -0.142 1.00 32.25 299 LYS A N 1
ATOM 2362 C CA . LYS A 1 299 ? -11.412 -26.333 -1.532 1.00 32.25 299 LYS A CA 1
ATOM 2363 C C . LYS A 1 299 ? -12.781 -26.996 -1.611 1.00 32.25 299 LYS A C 1
ATOM 2365 O O . LYS A 1 299 ? -13.044 -28.004 -0.963 1.00 32.25 299 LYS A O 1
ATOM 2370 N N . SER A 1 300 ? -13.667 -26.394 -2.392 1.00 32.41 300 SER A N 1
ATOM 2371 C CA . SER A 1 300 ? -14.994 -26.912 -2.699 1.00 32.41 300 SER A CA 1
ATOM 2372 C C . SER A 1 300 ? -14.907 -28.337 -3.260 1.00 32.41 300 SER A C 1
ATOM 2374 O O . SER A 1 300 ? -14.479 -28.571 -4.392 1.00 32.41 300 SER A O 1
ATOM 2376 N N . GLU A 1 301 ? -15.329 -29.322 -2.467 1.00 30.84 301 GLU A N 1
ATOM 2377 C CA . GLU A 1 301 ? -15.504 -30.685 -2.952 1.00 30.84 301 GLU A CA 1
ATOM 2378 C C . GLU A 1 301 ? -16.636 -30.722 -3.987 1.00 30.84 301 GLU A C 1
ATOM 2380 O O . GLU A 1 301 ? -17.828 -30.631 -3.678 1.00 30.84 301 GLU A O 1
ATOM 2385 N N . LYS A 1 302 ? -16.257 -30.908 -5.256 1.00 32.34 302 LYS A N 1
ATOM 2386 C CA . LYS A 1 302 ? -17.159 -31.395 -6.303 1.00 32.34 302 LYS A CA 1
ATOM 2387 C C . LYS A 1 302 ? -17.690 -32.767 -5.890 1.00 32.34 302 LYS A C 1
ATOM 2389 O O . LYS A 1 302 ? -17.039 -33.794 -6.081 1.00 32.34 302 LYS A O 1
ATOM 2394 N N . LYS A 1 303 ? -18.918 -32.782 -5.380 1.00 29.91 303 LYS A N 1
ATOM 2395 C CA . LYS A 1 303 ? -19.699 -33.988 -5.099 1.00 29.91 303 LYS A CA 1
ATOM 2396 C C . LYS A 1 303 ? -19.938 -34.765 -6.406 1.00 29.91 303 LYS A C 1
ATOM 2398 O O . LYS A 1 303 ? -20.848 -34.456 -7.172 1.00 29.91 303 LYS A O 1
ATOM 2403 N N . LYS A 1 304 ? -19.110 -35.782 -6.679 1.00 31.28 304 LYS A N 1
ATOM 2404 C CA . LYS A 1 304 ? -19.382 -36.819 -7.690 1.00 31.28 304 LYS A CA 1
ATOM 2405 C C . LYS A 1 304 ? -20.641 -37.579 -7.264 1.00 31.28 304 LYS A C 1
ATOM 2407 O O . LYS A 1 304 ? -20.614 -38.310 -6.275 1.00 31.28 304 LYS A O 1
ATOM 2412 N N . SER A 1 305 ? -21.741 -37.427 -8.004 1.00 31.17 305 SER A N 1
ATOM 2413 C CA . SER A 1 305 ? -22.909 -38.287 -7.825 1.00 31.17 305 SER A CA 1
ATOM 2414 C C . SER A 1 305 ? -22.589 -39.692 -8.348 1.00 31.17 305 SER A C 1
ATOM 2416 O O . SER A 1 305 ? -22.210 -39.894 -9.503 1.00 31.17 305 SER A O 1
ATOM 2418 N N . LYS A 1 306 ? -22.699 -40.682 -7.458 1.00 31.59 306 LYS A N 1
ATOM 2419 C CA . LYS A 1 306 ? -22.731 -42.101 -7.815 1.00 31.59 306 LYS A CA 1
ATOM 2420 C C . LYS A 1 306 ? -24.038 -42.367 -8.566 1.00 31.59 306 LYS A C 1
ATOM 2422 O O . LYS A 1 306 ? -25.115 -42.250 -7.989 1.00 31.59 306 LYS A O 1
ATOM 2427 N N . ARG A 1 307 ? -23.935 -42.736 -9.845 1.00 29.94 307 ARG A N 1
ATOM 2428 C CA . ARG A 1 307 ? -24.997 -43.440 -10.573 1.00 29.94 307 ARG A CA 1
ATOM 2429 C C . ARG A 1 307 ? -25.061 -44.867 -10.027 1.00 29.94 307 ARG A C 1
ATOM 2431 O O . ARG A 1 307 ? -24.172 -45.658 -10.325 1.00 29.94 307 ARG A O 1
ATOM 2438 N N . ASN A 1 308 ? -26.090 -45.178 -9.245 1.00 31.38 308 ASN A N 1
ATOM 2439 C CA . ASN A 1 308 ? -26.544 -46.557 -9.097 1.00 31.38 308 ASN A CA 1
ATOM 2440 C C . ASN A 1 308 ? -27.460 -46.867 -10.281 1.00 31.38 308 ASN A C 1
ATOM 2442 O O . ASN A 1 308 ? -28.399 -46.120 -10.555 1.00 31.38 308 ASN A O 1
ATOM 2446 N N . GLY A 1 309 ? -27.128 -47.936 -11.001 1.00 29.86 309 GLY A N 1
ATOM 2447 C CA . GLY A 1 309 ? -28.041 -48.575 -11.930 1.00 29.86 309 GLY A CA 1
ATOM 2448 C C . GLY A 1 309 ? -29.051 -49.407 -11.153 1.00 29.86 309 GLY A C 1
ATOM 2449 O O . GLY A 1 309 ? -28.670 -50.166 -10.266 1.00 29.86 309 GLY A O 1
ATOM 2450 N N . GLU A 1 310 ? -30.316 -49.267 -11.518 1.00 32.25 310 GLU A N 1
ATOM 2451 C CA . GLU A 1 310 ? -31.327 -50.289 -11.298 1.00 32.25 310 GLU A CA 1
ATOM 2452 C C . GLU A 1 310 ? -32.159 -50.359 -12.578 1.00 32.25 310 GLU A C 1
ATOM 2454 O O . GLU A 1 310 ? -32.644 -49.353 -13.103 1.00 32.25 310 GLU A O 1
ATOM 2459 N N . GLU A 1 311 ? -32.160 -51.555 -13.146 1.00 32.41 311 GLU A N 1
ATOM 2460 C CA . GLU A 1 311 ? -32.801 -51.952 -14.387 1.00 32.41 311 GLU A CA 1
ATOM 2461 C C . GLU A 1 311 ? -34.226 -52.437 -14.086 1.00 32.41 311 GLU A C 1
ATOM 2463 O O . GLU A 1 311 ? -34.469 -53.007 -13.024 1.00 32.41 311 GLU A O 1
ATOM 2468 N N . SER A 1 312 ? -35.119 -52.284 -15.074 1.00 31.72 312 SER A N 1
ATOM 2469 C CA . SER A 1 312 ? -36.514 -52.768 -15.153 1.00 31.72 312 SER A CA 1
ATOM 2470 C C . SER A 1 312 ? -37.518 -52.030 -14.247 1.00 31.72 312 SER A C 1
ATOM 2472 O O . SER A 1 312 ? -37.271 -51.791 -13.079 1.00 31.72 312 SER A O 1
ATOM 2474 N N . ASP A 1 313 ? -38.675 -51.555 -14.705 1.00 32.22 313 ASP A N 1
ATOM 2475 C CA . ASP A 1 313 ? -39.611 -52.203 -15.618 1.00 32.22 313 ASP A CA 1
ATOM 2476 C C . ASP A 1 313 ? -40.547 -51.147 -16.256 1.00 32.22 313 ASP A C 1
ATOM 2478 O O . ASP A 1 313 ? -41.041 -50.234 -15.589 1.00 32.22 313 ASP A O 1
ATOM 2482 N N . LEU A 1 314 ? -40.791 -51.252 -17.564 1.00 38.78 314 LEU A N 1
ATOM 2483 C CA . LEU A 1 314 ? -41.800 -50.469 -18.293 1.00 38.78 314 LEU A CA 1
ATOM 2484 C C . LEU A 1 314 ? -43.110 -51.268 -18.337 1.00 38.78 314 LEU A C 1
ATOM 2486 O O . LEU A 1 314 ? -43.074 -52.489 -18.470 1.00 38.78 314 LEU A O 1
ATOM 2490 N N . PRO A 1 315 ? -44.270 -50.598 -18.471 1.00 38.69 315 PRO A N 1
ATOM 2491 C CA . PRO A 1 315 ? -45.138 -51.051 -19.551 1.00 38.69 315 PRO A CA 1
ATOM 2492 C C . PRO A 1 315 ? -45.656 -49.949 -20.471 1.00 38.69 315 PRO A C 1
ATOM 2494 O O . PRO A 1 315 ? -45.863 -48.785 -20.128 1.00 38.69 315 PRO A O 1
ATOM 2497 N N . ALA A 1 316 ? -45.842 -50.413 -21.701 1.00 38.50 316 ALA A N 1
ATOM 2498 C CA . ALA A 1 316 ? -46.040 -49.686 -22.931 1.00 38.50 316 ALA A CA 1
ATOM 2499 C C . ALA A 1 316 ? -47.419 -49.025 -23.094 1.00 38.50 316 ALA A C 1
ATOM 2501 O O . ALA A 1 316 ? -48.437 -49.383 -22.504 1.00 38.50 316 ALA A O 1
ATOM 2502 N N . LYS A 1 317 ? -47.403 -48.062 -24.016 1.00 39.38 317 LYS A N 1
ATOM 2503 C CA . LYS A 1 317 ? -48.509 -47.260 -24.538 1.00 39.38 317 LYS A CA 1
ATOM 2504 C C . LYS A 1 317 ? -49.663 -48.109 -25.089 1.00 39.38 317 LYS A C 1
ATOM 2506 O O . LYS A 1 317 ? -49.467 -48.994 -25.918 1.00 39.38 317 LYS A O 1
ATOM 2511 N N . LYS A 1 318 ? -50.888 -47.709 -24.736 1.00 36.50 318 LYS A N 1
ATOM 2512 C CA . LYS A 1 318 ? -52.139 -48.088 -25.411 1.00 36.50 318 LYS A CA 1
ATOM 2513 C C . LYS A 1 318 ? -52.151 -47.595 -26.867 1.00 36.50 318 LYS A C 1
ATOM 2515 O O . LYS A 1 318 ? -51.980 -46.402 -27.114 1.00 36.50 318 LYS A O 1
ATOM 2520 N N . LYS A 1 319 ? -52.490 -48.479 -27.810 1.00 39.47 319 LYS A N 1
ATOM 2521 C CA . LYS A 1 319 ? -53.202 -48.134 -29.054 1.00 39.47 319 LYS A CA 1
ATOM 2522 C C . LYS A 1 319 ? -54.350 -49.123 -29.263 1.00 39.47 319 LYS A C 1
ATOM 2524 O O . LYS A 1 319 ? -54.209 -50.307 -28.987 1.00 39.47 319 LYS A O 1
ATOM 2529 N N . ALA A 1 320 ? -55.490 -48.592 -29.693 1.00 46.28 320 ALA A N 1
ATOM 2530 C CA . ALA A 1 320 ? -56.753 -49.294 -29.884 1.00 46.28 320 ALA A CA 1
ATOM 2531 C C . ALA A 1 320 ? -57.017 -49.652 -31.359 1.00 46.28 320 ALA A C 1
ATOM 2533 O O . ALA A 1 320 ? -56.493 -48.980 -32.247 1.00 46.28 320 ALA A O 1
ATOM 2534 N N . LYS A 1 321 ? -57.967 -50.590 -31.539 1.00 42.44 321 LYS A N 1
ATOM 2535 C CA . LYS A 1 321 ? -58.634 -51.074 -32.773 1.00 42.44 321 LYS A CA 1
ATOM 2536 C C . LYS A 1 321 ? -57.755 -51.974 -33.659 1.00 42.44 321 LYS A C 1
ATOM 2538 O O . LYS A 1 321 ? -56.608 -51.645 -33.911 1.00 42.44 321 LYS A O 1
ATOM 2543 N N . LYS A 1 322 ? -58.239 -53.104 -34.174 1.00 40.72 322 LYS A N 1
ATOM 2544 C CA . LYS A 1 322 ? -59.605 -53.548 -34.490 1.00 40.72 322 LYS A CA 1
ATOM 2545 C C . LYS A 1 322 ? -59.640 -55.076 -34.466 1.00 40.72 322 LYS A C 1
ATOM 2547 O O . LYS A 1 322 ? -58.575 -55.655 -34.763 1.00 40.72 322 LYS A O 1
#

Secondary structure (DSSP, 8-state):
---PPPHHHHHHHHHHHHHHHHHHHHHHHHHHHHHHHHHHHHHHHHHHHHTTSTTHHHHHHHHHHHHTT-TTT--TTTHHHHTTEEEEEEE-TTTTTS-TT-EEEEEEEPP-SS--SEEEEEEEEE----STTS-SEEE------PPTT--TTTTHHHHHHHHHHHHHHHTT--THHHHS--HHHHHHHHHHTT---GGGGGG-----GGGT-S--TTTTTS-SS--------PPPPPSSTTHHHHHHIIIIIIHHHHHHHHHHHHHS-TT-S----TT-----HHHHHHHHHHS--------------------PPP----

InterPro domains:
  IPR002164 Nucleosome assembly protein [PF00956] (51-263)
  IPR002164 Nucleosome assembly protein [PTHR11875] (8-273)
  IPR037231 NAP-like superfamily [SSF143113] (8-264)

Radius of gyration: 27.92 Å; Cα contacts (8 Å, |Δi|>4): 394; chains: 1; bounding box: 100×88×64 Å

Sequence (322 aa):
MTTEISPEEIQKSFNALADLEKDFETAELEILRDSTIKQAPLFERRNAITSAIPHFWAQVFDEAGEHLSLQDQIHPEDSPAISKLKSLNVTRPNVKSGDPRDLEFTFVFEESDYMPAQTLVKKFIYQESGVRGAPNLISEPVEVKFKAGKDLTAGVSQAAIEAFEERKAKKDKKGAEKKKLGEKEKKLAECVNQATSFFCWFSYTGPHKELGEVPDEDEEEEEEEEEEEEEGLTSPVEAFDYGDEVAVTLAEELFPNAVKYFTSAFEENDDSDLEIDLDDDSPDEEALAKLLSGSDMKKSEKKKSKRNGEESDLPAKKKAKK

Mean predicted aligned error: 11.07 Å

Nearest PDB structures (foldseek):
  7vf4-assembly4_G  TM=7.360E-01  e=2.533E-12  Candida albicans SC5314
  7vf4-assembly4_H  TM=7.514E-01  e=4.616E-12  Candida albicans SC5314
  7vf4-assembly2_D  TM=7.595E-01  e=7.544E-12  Candida albicans SC5314
  7vf4-assembly1_B  TM=7.378E-01  e=2.015E-11  Candida albicans SC5314
  7un3-assembly1_C  TM=5.681E-01  e=5.942E-05  Homo sapiens

pLDDT: mean 82.2, std 20.49, range [29.86, 98.81]

Solvent-accessible surface area (backbone atoms only — not comparable to full-atom values): 18964 Å² total; per-residue (Å²): 133,84,80,79,77,50,72,69,61,50,52,53,49,51,53,53,48,58,55,48,49,53,52,50,54,52,51,52,52,50,50,52,29,53,50,48,65,67,40,47,71,52,51,56,54,48,46,47,55,48,48,70,43,84,47,42,54,32,48,20,52,61,48,39,16,73,77,67,72,38,53,89,47,52,36,83,84,43,46,72,54,44,52,27,34,48,40,74,47,76,45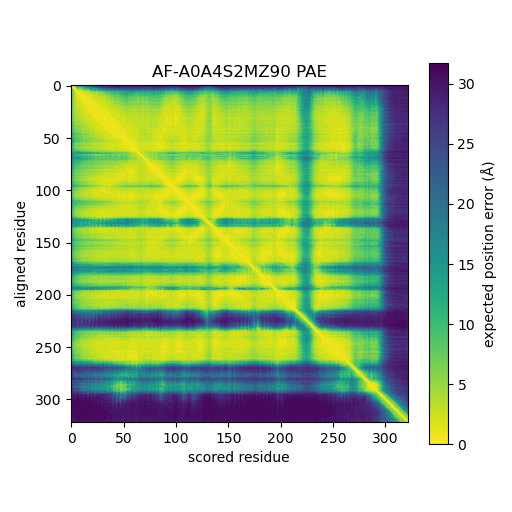,43,85,31,41,88,84,56,58,48,77,20,38,35,39,40,38,34,33,45,66,44,96,35,25,64,59,45,74,49,70,48,50,34,43,63,42,89,46,85,47,91,91,52,69,45,37,29,35,61,52,40,84,74,71,51,37,92,96,38,60,67,24,57,58,29,41,64,28,30,45,50,20,50,53,51,50,63,73,38,45,87,52,65,67,74,72,48,42,46,84,49,74,41,34,50,52,24,54,63,26,38,80,73,38,70,29,46,73,19,48,42,20,18,28,65,64,44,61,92,55,64,58,43,77,62,75,80,61,70,82,71,69,90,80,75,98,60,92,70,80,61,79,57,72,75,74,66,49,32,84,65,41,43,58,52,48,48,45,46,58,71,47,46,59,74,42,36,67,56,33,43,51,49,62,44,69,77,38,90,83,55,95,62,82,80,70,84,81,63,88,73,77,59,63,65,62,51,50,51,50,60,62,68,63,76,74,85,72,82,77,79,80,78,79,79,83,77,88,81,81,86,84,85,85,82,82,91,82,83,88,133

Organism: NCBI:txid341454

Foldseek 3Di:
DPPPDDPVNVVVVVVVVVVVVVVVVVVVQVVLLVVQVVCVVVLVLVQLVQLVDQQLQLLLCVLVCVVLVCVQQADPLCSQFSSQFSGWDKHQVCSPPDGSPKIWIWTFGDDTQWAHTDIWIWIWDAQDQLDPPAFRTFTAAIAGGTDPPRDLQQCLSVLLNVQVVVLVVCLPPDDPSLQDRDPSQVVNVVSLVVHRHSSLLSSFGGQDVSSVLGDDNVVVVPPPDDPDPPSPRDHGRGSGPPSSVVVCCVRPPSSVCSVVSSQVSVVVVPPDPDPPDPVPPDDPPVVSVVSVVVPDPPDDDPPDDDDDDDDDDDDDDDDDDD